Protein AF-0000000070241825 (afdb_homodimer)

InterPro domains:
  IPR019199 Virulence-associated protein D / CRISPR associated protein Cas2 [PF09827] (3-75)
  IPR021127 CRISPR-associated endonuclease Cas2 [MF_01471] (3-92)
  IPR021127 CRISPR-associated endonuclease Cas2 [PTHR34405] (2-88)
  IPR021127 CRISPR-associated endonuclease Cas2 [TIGR01573] (3-87)
  IPR021127 CRISPR-associated endonuclease Cas2 [cd09725] (7-84)

Sequence (184 aa):
MTMRLAVAYDVSDDTNRRHVYRTLQRYGAWRQYSVFELEISKTDRVELEAELESHIDPSAGDRIRIYRLCSACQDATTDIGNDPPDGQSNVIMTMRLAVAYDVSDDTNRRHVYRTLQRYGAWRQYSVFELEISKTDRVELEAELESHIDPSAGDRIRIYRLCSACQDATTDIGNDPPDGQSNVI

Foldseek 3Di:
DKWKKKKAKDADDPQLLVQLVVLLVVAFDDDDDRITMGIGDPVVVVVSVVSNVVSGDVVVVIDMDMDTADPVRVVVDDDDPPPPPPPPPDDD/DKWKKKKAKDADDPQLLVQLVVLLVVFFDDDDVRITMGIGDPVVVVVSVVSNVVSGDVVVVIDMDMDTADPVRVVVDDDDPPPDPPPPVDDD

Organism: Natronomonas pharaonis (strain ATCC 35678 / DSM 2160 / CIP 103997 / JCM 8858 / NBRC 14720 / NCIMB 2260 / Gabara) (NCBI:txid348780)

Solvent-accessible surface area (backbone atoms only — not comparable to full-atom values): 10068 Å² total; per-residue (Å²): 121,71,44,38,34,42,37,38,48,34,53,84,53,65,69,36,36,49,49,42,49,54,56,49,54,75,52,33,45,84,74,47,81,54,28,34,40,34,65,39,37,68,71,54,46,57,53,49,51,54,53,48,57,72,39,52,48,41,91,78,64,17,37,34,40,37,35,39,38,49,72,70,24,54,71,56,43,42,71,43,49,63,70,69,74,71,73,65,82,58,89,122,124,70,42,38,34,42,38,39,48,34,54,85,52,65,71,35,38,50,51,42,50,56,57,50,55,75,52,33,45,82,73,46,81,54,28,34,41,32,66,40,38,68,72,54,45,57,52,48,52,55,52,48,55,73,41,54,48,41,91,79,64,17,37,34,40,36,36,40,38,48,71,70,24,55,71,56,42,43,70,42,50,63,71,67,73,72,74,67,82,56,88,120

Radius of gyration: 17.41 Å; Cα contacts (8 Å, |Δi|>4): 304; chains: 2; bounding box: 36×51×58 Å

Nearest PDB structures (foldseek):
  1zpw-assembly1_X  TM=9.373E-01  e=2.144E-05  Thermus thermophilus
  4es2-assembly1_A-2  TM=8.052E-01  e=2.544E-06  Halalkalibacterium halodurans C-125
  6k2e-assembly1_B  TM=9.342E-01  e=2.010E-05  Pyrococcus horikoshii OT3
  6zi1-assembly1_AAA  TM=6.299E-01  e=3.379E-02  Haemophilus influenzae 86-028NP
  4rwx-assembly1_A  TM=5.483E-01  e=5.665E-02  Listeria monocytogenes EGD-e

Secondary structure (DSSP, 8-state):
-EEEEEEEEE--SHHHHHHHHHHHHTTEEEEET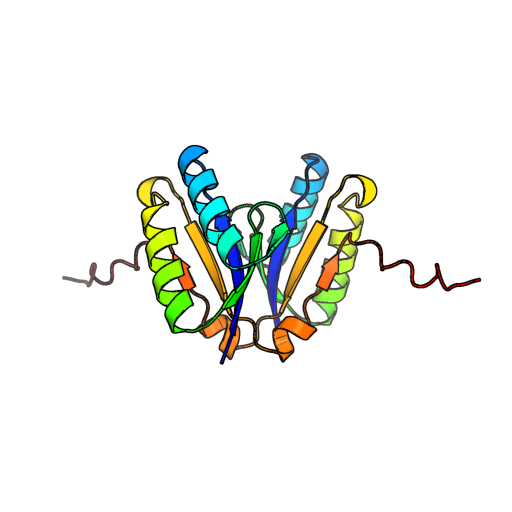TEEEEEEEHHHHHHHHHHHHHH--GGGT-EEEEEEE-HHHHHT-EEESS----TT----/--EEEEEEEE--SHHHHHHHHHHHHTTEEEEETTEEEEEE-HHHHHHHHHHHHHH--GGGT-EEEEEEE-HHHHHT-EEESS----TT----

Structure (mmCIF, N/CA/C/O backbone):
data_AF-0000000070241825-model_v1
#
loop_
_entity.id
_entity.type
_entity.pdbx_description
1 polymer 'CRISPR-associated endoribonuclease Cas2'
#
loop_
_atom_site.group_PDB
_atom_site.id
_atom_site.type_symbol
_atom_site.label_atom_id
_atom_site.label_alt_id
_atom_site.labe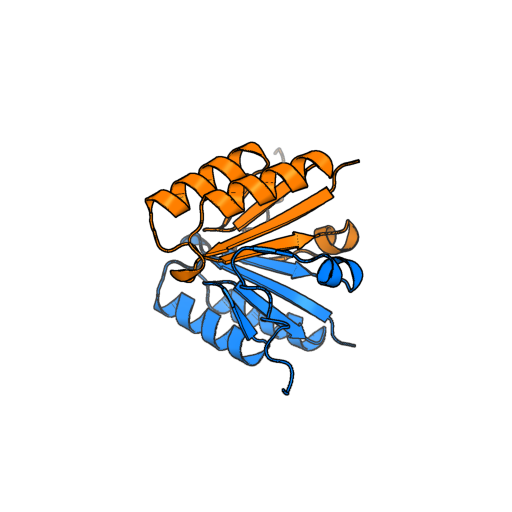l_comp_id
_atom_site.label_asym_id
_atom_site.label_entity_id
_atom_site.label_seq_id
_atom_site.pdbx_PDB_ins_code
_atom_site.Cartn_x
_atom_site.Cartn_y
_atom_site.Cartn_z
_atom_site.occupancy
_atom_site.B_iso_or_equiv
_atom_site.auth_seq_id
_atom_site.auth_comp_id
_atom_site.auth_asym_id
_atom_site.auth_atom_id
_atom_site.pdbx_PDB_model_num
ATOM 1 N N . MET A 1 1 ? -17.984 -10.734 -10.875 1 78.56 1 MET A N 1
ATOM 2 C CA . MET A 1 1 ? -17.906 -9.516 -10.07 1 78.56 1 MET A CA 1
ATOM 3 C C . MET A 1 1 ? -16.484 -9.242 -9.617 1 78.56 1 MET A C 1
ATOM 5 O O . MET A 1 1 ? -15.828 -10.117 -9.039 1 78.56 1 MET A O 1
ATOM 9 N N . THR A 1 2 ? -15.797 -8.219 -10.031 1 91.69 2 THR A N 1
ATOM 10 C CA . THR A 1 2 ? -14.375 -8 -9.781 1 91.69 2 THR A CA 1
ATOM 11 C C . THR A 1 2 ? -14.18 -7.129 -8.539 1 91.69 2 THR A C 1
ATOM 13 O O . THR A 1 2 ? -15.125 -6.508 -8.055 1 91.69 2 THR A O 1
ATOM 16 N N . MET A 1 3 ? -13.148 -7.352 -7.883 1 94.88 3 MET A N 1
ATOM 17 C CA . MET A 1 3 ? -12.758 -6.523 -6.746 1 94.88 3 MET A CA 1
ATOM 18 C C . MET A 1 3 ? -11.453 -5.789 -7.035 1 94.88 3 MET A C 1
ATOM 20 O O . MET A 1 3 ? -10.68 -6.195 -7.906 1 94.88 3 MET A O 1
ATOM 24 N N . ARG A 1 4 ? -11.336 -4.703 -6.305 1 95.94 4 ARG A N 1
ATOM 25 C CA . ARG A 1 4 ? -10.109 -3.924 -6.426 1 95.94 4 ARG A CA 1
ATOM 26 C C . ARG A 1 4 ? -9.188 -4.168 -5.234 1 95.94 4 ARG A C 1
ATOM 28 O O . ARG A 1 4 ? -9.641 -4.184 -4.09 1 95.94 4 ARG A O 1
ATOM 35 N N . LEU A 1 5 ? -7.875 -4.352 -5.578 1 97.56 5 LEU A N 1
ATOM 36 C CA . LEU A 1 5 ? -6.867 -4.598 -4.551 1 97.56 5 LEU A CA 1
ATOM 37 C C . LEU A 1 5 ? -5.672 -3.668 -4.727 1 97.56 5 LEU A C 1
ATOM 39 O O . LEU A 1 5 ? -5.312 -3.32 -5.855 1 97.56 5 LEU A O 1
ATOM 43 N N . ALA A 1 6 ? -5.137 -3.207 -3.676 1 97.25 6 ALA A N 1
ATOM 44 C CA . ALA A 1 6 ? -3.77 -2.691 -3.643 1 97.25 6 ALA A CA 1
ATOM 45 C C . ALA A 1 6 ? -2.82 -3.697 -2.996 1 97.25 6 ALA A C 1
ATOM 47 O O . ALA A 1 6 ? -3.039 -4.125 -1.86 1 97.25 6 ALA A O 1
ATOM 48 N N . VAL A 1 7 ? -1.795 -4.113 -3.697 1 97.31 7 VAL A N 1
ATOM 49 C CA . VAL A 1 7 ? -0.86 -5.121 -3.213 1 97.31 7 VAL A CA 1
ATOM 50 C C . VAL A 1 7 ? 0.511 -4.488 -2.982 1 97.31 7 VAL A C 1
ATOM 52 O O . VAL A 1 7 ? 1.128 -3.973 -3.916 1 97.31 7 VAL A O 1
ATOM 55 N N . ALA A 1 8 ? 0.916 -4.453 -1.765 1 96.5 8 ALA A N 1
ATOM 56 C CA . ALA A 1 8 ? 2.258 -4.016 -1.393 1 96.5 8 ALA A CA 1
ATOM 57 C C . ALA A 1 8 ? 3.145 -5.207 -1.036 1 96.5 8 ALA A C 1
ATOM 59 O O . ALA A 1 8 ? 2.697 -6.145 -0.374 1 96.5 8 ALA A O 1
ATOM 60 N N . TYR A 1 9 ? 4.414 -5.191 -1.471 1 96.12 9 TYR A N 1
ATOM 61 C CA . TYR A 1 9 ? 5.281 -6.324 -1.164 1 96.12 9 TYR A CA 1
ATOM 62 C C . TYR A 1 9 ? 6.668 -5.848 -0.736 1 96.12 9 TYR A C 1
ATOM 64 O O . TYR A 1 9 ? 7.156 -4.824 -1.219 1 96.12 9 TYR A O 1
ATOM 72 N N . ASP A 1 10 ? 7.203 -6.551 0.174 1 93.81 10 ASP A N 1
ATOM 73 C CA . ASP A 1 10 ? 8.562 -6.387 0.684 1 93.81 10 ASP A CA 1
ATOM 74 C C . ASP A 1 10 ? 9.352 -7.688 0.563 1 93.81 10 ASP A C 1
ATOM 76 O O . ASP A 1 10 ? 9.219 -8.586 1.397 1 93.81 10 ASP A O 1
ATOM 80 N N . VAL A 1 11 ? 10.07 -7.73 -0.496 1 95.19 11 VAL A N 1
ATOM 81 C CA . VAL A 1 11 ? 10.812 -8.938 -0.835 1 95.19 11 VAL A CA 1
ATOM 82 C C . VAL A 1 11 ? 12.281 -8.586 -1.079 1 95.19 11 VAL A C 1
ATOM 84 O O . VAL A 1 11 ? 12.594 -7.801 -1.978 1 95.19 11 VAL A O 1
ATOM 87 N N . SER A 1 12 ? 13.203 -9.164 -0.345 1 91.69 12 SER A N 1
ATOM 88 C CA . SER A 1 12 ? 14.609 -8.758 -0.363 1 91.69 12 SER A CA 1
ATOM 89 C C . SER A 1 12 ? 15.359 -9.422 -1.51 1 91.69 12 SER A C 1
ATOM 91 O O . SER A 1 12 ? 16.188 -8.789 -2.168 1 91.69 12 SER A O 1
ATOM 93 N N . ASP A 1 13 ? 15.039 -10.75 -1.69 1 95.88 13 ASP A N 1
ATOM 94 C CA . ASP A 1 13 ? 15.75 -11.5 -2.725 1 95.88 13 ASP A CA 1
ATOM 95 C C . ASP A 1 13 ? 15.32 -11.055 -4.117 1 95.88 13 ASP A C 1
ATOM 97 O O . ASP A 1 13 ? 14.125 -11.07 -4.438 1 95.88 13 ASP A O 1
ATOM 101 N N . ASP A 1 14 ? 16.25 -10.75 -4.992 1 95.75 14 ASP A N 1
ATOM 102 C CA . ASP A 1 14 ? 15.969 -10.195 -6.312 1 95.75 14 ASP A CA 1
ATOM 103 C C . ASP A 1 14 ? 15.164 -11.18 -7.164 1 95.75 14 ASP A C 1
ATOM 105 O O . ASP A 1 14 ? 14.227 -10.781 -7.863 1 95.75 14 ASP A O 1
ATOM 109 N N . THR A 1 15 ? 15.578 -12.406 -7.121 1 97.31 15 THR A N 1
ATOM 110 C CA . THR A 1 15 ? 14.883 -13.414 -7.91 1 97.31 15 THR A CA 1
ATOM 111 C C . THR A 1 15 ? 13.422 -13.531 -7.484 1 97.31 15 THR A C 1
ATOM 113 O O . THR A 1 15 ? 12.523 -13.508 -8.32 1 97.31 15 THR A O 1
ATOM 116 N N . ASN A 1 16 ? 13.234 -13.617 -6.148 1 97.12 16 ASN A N 1
ATOM 117 C CA . ASN A 1 16 ? 11.875 -13.688 -5.613 1 97.12 16 ASN A CA 1
ATOM 118 C C . ASN A 1 16 ? 11.07 -12.438 -5.957 1 97.12 16 ASN A C 1
ATOM 120 O O . ASN A 1 16 ? 9.914 -12.531 -6.355 1 97.12 16 ASN A O 1
ATOM 124 N N . ARG A 1 17 ? 11.703 -11.344 -5.801 1 96.38 17 ARG A N 1
ATOM 125 C CA . ARG A 1 17 ? 11.039 -10.078 -6.09 1 96.38 17 ARG A CA 1
ATOM 126 C C . ARG A 1 17 ? 10.602 -10.016 -7.547 1 96.38 17 ARG A C 1
ATOM 128 O O . ARG A 1 17 ? 9.5 -9.539 -7.848 1 96.38 17 ARG A O 1
ATOM 135 N N . ARG A 1 18 ? 11.422 -10.508 -8.453 1 96.56 18 ARG A N 1
ATOM 136 C CA . ARG A 1 18 ? 11.094 -10.531 -9.867 1 96.56 18 ARG A CA 1
ATOM 137 C C . ARG A 1 18 ? 9.891 -11.43 -10.141 1 96.56 18 ARG A C 1
ATOM 139 O O . ARG A 1 18 ? 9.016 -11.094 -10.938 1 96.56 18 ARG A O 1
ATOM 146 N N . HIS A 1 19 ? 9.867 -12.523 -9.484 1 97.62 19 HIS A N 1
ATOM 147 C CA . HIS A 1 19 ? 8.742 -13.438 -9.648 1 97.62 19 HIS A CA 1
ATOM 148 C C . HIS A 1 19 ? 7.441 -12.812 -9.164 1 97.62 19 HIS A C 1
ATOM 150 O O . HIS A 1 19 ? 6.402 -12.93 -9.82 1 97.62 19 HIS A O 1
ATOM 156 N N . VAL A 1 20 ? 7.52 -12.148 -8.039 1 97.31 20 VAL A N 1
ATOM 157 C CA . VAL A 1 20 ? 6.352 -11.453 -7.508 1 97.31 20 VAL A CA 1
ATOM 158 C C . VAL A 1 20 ? 5.891 -10.391 -8.492 1 97.31 20 VAL A C 1
ATOM 160 O O . VAL A 1 20 ? 4.707 -10.32 -8.836 1 97.31 20 VAL A O 1
ATOM 163 N N . TYR A 1 21 ? 6.793 -9.625 -9.023 1 96.56 21 TYR A N 1
ATOM 164 C CA . TYR A 1 21 ? 6.504 -8.562 -9.984 1 96.56 21 TYR A CA 1
ATOM 165 C C . TYR A 1 21 ? 5.816 -9.125 -11.227 1 96.56 21 TYR A C 1
ATOM 167 O O . TYR A 1 21 ? 4.77 -8.625 -11.641 1 96.56 21 TYR A O 1
ATOM 175 N N . ARG A 1 22 ? 6.352 -10.164 -11.711 1 96.75 22 ARG A N 1
ATOM 176 C CA . ARG A 1 22 ? 5.809 -10.758 -12.922 1 96.75 22 ARG A CA 1
ATOM 177 C C . ARG A 1 22 ? 4.406 -11.305 -12.688 1 96.75 22 ARG A C 1
ATOM 179 O O . ARG A 1 22 ? 3.533 -11.188 -13.547 1 96.75 22 ARG A O 1
ATOM 186 N N . THR A 1 23 ? 4.273 -11.883 -11.617 1 97.31 23 THR A N 1
ATOM 187 C CA . THR A 1 23 ? 2.963 -12.414 -11.273 1 97.31 23 THR A CA 1
ATOM 188 C C . THR A 1 23 ? 1.926 -11.297 -11.195 1 97.31 23 THR A C 1
ATOM 190 O O . THR A 1 23 ? 0.845 -11.406 -11.773 1 97.31 23 THR A O 1
ATOM 193 N N . LEU A 1 24 ? 2.252 -10.227 -10.477 1 97.06 24 LEU A N 1
ATOM 194 C CA . LEU A 1 24 ? 1.317 -9.125 -10.289 1 97.06 24 LEU A CA 1
ATOM 195 C C . LEU A 1 24 ? 1.043 -8.414 -11.609 1 97.06 24 LEU A C 1
ATOM 197 O O . LEU A 1 24 ? -0.076 -7.957 -11.852 1 97.06 24 LEU A O 1
ATOM 201 N N . GLN A 1 25 ? 1.998 -8.414 -12.453 1 94.69 25 GLN A N 1
ATOM 202 C CA . GLN A 1 25 ? 1.875 -7.75 -13.75 1 94.69 25 GLN A CA 1
ATOM 203 C C . GLN A 1 25 ? 0.792 -8.406 -14.602 1 94.69 25 GLN A C 1
ATOM 205 O O . GLN A 1 25 ? 0.188 -7.758 -15.453 1 94.69 25 GLN A O 1
ATOM 210 N N . ARG A 1 26 ? 0.515 -9.578 -14.352 1 94.81 26 ARG A N 1
ATOM 211 C CA . ARG A 1 26 ? -0.493 -10.305 -15.109 1 94.81 26 ARG A CA 1
ATOM 212 C C . ARG A 1 26 ? -1.9 -9.891 -14.695 1 94.81 26 ARG A C 1
ATOM 214 O O . ARG A 1 26 ? -2.871 -10.172 -15.406 1 94.81 26 ARG A O 1
ATOM 221 N N . TYR A 1 27 ? -2.016 -9.242 -13.547 1 92.81 27 TYR A N 1
ATOM 222 C CA . TYR A 1 27 ? -3.35 -8.992 -13.016 1 92.81 27 TYR A CA 1
ATOM 223 C C . TYR A 1 27 ? -3.637 -7.496 -12.93 1 92.81 27 TYR A C 1
ATOM 225 O O . TYR A 1 27 ? -4.789 -7.09 -12.773 1 92.81 27 TYR A O 1
ATOM 233 N N . GLY A 1 28 ? -2.643 -6.684 -12.969 1 91.38 28 GLY A N 1
ATOM 234 C CA . GLY A 1 28 ? -2.91 -5.273 -12.758 1 91.38 28 GLY A CA 1
ATOM 235 C C . GLY A 1 28 ? -1.74 -4.379 -13.125 1 91.38 28 GLY A C 1
ATOM 236 O O . GLY A 1 28 ? -0.818 -4.812 -13.82 1 91.38 28 GLY A O 1
ATOM 237 N N . ALA A 1 29 ? -1.812 -3.207 -12.781 1 88.19 29 ALA A N 1
ATOM 238 C CA . ALA A 1 29 ? -0.851 -2.176 -13.164 1 88.19 29 ALA A CA 1
ATOM 239 C C . ALA A 1 29 ? 0.09 -1.844 -12.008 1 88.19 29 ALA A C 1
ATOM 241 O O . ALA A 1 29 ? -0.329 -1.803 -10.852 1 88.19 29 ALA A O 1
ATOM 242 N N . TRP A 1 30 ? 1.315 -1.556 -12.445 1 84.31 30 TRP A N 1
ATOM 243 C CA . TRP A 1 30 ? 2.334 -1.055 -11.531 1 84.31 30 TRP A CA 1
ATOM 244 C C . TRP A 1 30 ? 2.082 0.408 -11.18 1 84.31 30 TRP A C 1
ATOM 246 O O . TRP A 1 30 ? 1.849 1.233 -12.062 1 84.31 30 TRP A O 1
ATOM 256 N N . ARG A 1 31 ? 2.004 0.679 -9.891 1 83.94 31 ARG A N 1
ATOM 257 C CA . ARG A 1 31 ? 1.684 2.035 -9.461 1 83.94 31 ARG A CA 1
ATOM 258 C C . ARG A 1 31 ? 2.912 2.734 -8.883 1 83.94 31 ARG A C 1
ATOM 260 O O . ARG A 1 31 ? 3.182 3.893 -9.211 1 83.94 31 ARG A O 1
ATOM 267 N N . GLN A 1 32 ? 3.586 2.059 -7.973 1 88.06 32 GLN A N 1
ATOM 268 C CA . GLN A 1 32 ? 4.793 2.551 -7.32 1 88.06 32 GLN A CA 1
ATOM 269 C C . GLN A 1 32 ? 5.766 1.411 -7.023 1 88.06 32 GLN A C 1
ATOM 271 O O . GLN A 1 32 ? 5.406 0.237 -7.145 1 88.06 32 GLN A O 1
ATOM 276 N N . TYR A 1 33 ? 6.906 1.805 -6.711 1 86.94 33 TYR A N 1
ATOM 277 C CA . TYR A 1 33 ? 7.855 0.748 -6.375 1 86.94 33 TYR A CA 1
ATOM 278 C C . TYR A 1 33 ? 7.27 -0.202 -5.336 1 86.94 33 TYR A C 1
ATOM 280 O O . TYR A 1 33 ? 6.891 0.222 -4.242 1 86.94 33 TYR A O 1
ATOM 288 N N . SER A 1 34 ? 7.004 -1.462 -5.707 1 89.69 34 SER A N 1
ATOM 289 C CA . SER A 1 34 ? 6.57 -2.594 -4.895 1 89.69 34 SER A CA 1
ATOM 290 C C . SER A 1 34 ? 5.086 -2.494 -4.555 1 89.69 34 SER A C 1
ATOM 292 O O . SER A 1 34 ? 4.641 -3.018 -3.533 1 89.69 34 SER A O 1
ATOM 294 N N . VAL A 1 35 ? 4.375 -1.677 -5.285 1 94.88 35 VAL A N 1
ATOM 295 C CA . VAL A 1 35 ? 2.932 -1.619 -5.098 1 94.88 35 VAL A CA 1
ATOM 296 C C . VAL A 1 35 ? 2.229 -1.801 -6.441 1 94.88 35 VAL A C 1
ATOM 298 O O . VAL A 1 35 ? 2.59 -1.158 -7.43 1 94.88 35 VAL A O 1
ATOM 301 N N . PHE A 1 36 ? 1.224 -2.652 -6.461 1 96.5 36 PHE A N 1
ATOM 302 C CA . PHE A 1 36 ? 0.367 -2.863 -7.621 1 96.5 36 PHE A CA 1
ATOM 303 C C . PHE A 1 36 ? -1.096 -2.621 -7.266 1 96.5 36 PHE A C 1
ATOM 305 O O . PHE A 1 36 ? -1.504 -2.828 -6.121 1 96.5 36 PHE A O 1
ATOM 312 N N . GLU A 1 37 ? -1.839 -2.182 -8.188 1 96.19 37 GLU A N 1
ATOM 313 C CA . GLU A 1 37 ? -3.295 -2.156 -8.094 1 96.19 37 GLU A CA 1
ATOM 314 C C . GLU A 1 37 ? -3.934 -3.084 -9.117 1 96.19 37 GLU A C 1
ATOM 316 O O . GLU A 1 37 ? -3.557 -3.072 -10.297 1 96.19 37 GLU A O 1
ATOM 321 N N . LEU A 1 38 ? -4.926 -3.834 -8.602 1 96.19 38 LEU A N 1
ATOM 322 C CA . LEU A 1 38 ? -5.527 -4.879 -9.422 1 96.19 38 LEU A CA 1
ATOM 323 C C . LEU A 1 38 ? -7.047 -4.766 -9.422 1 96.19 38 LEU A C 1
ATOM 325 O O . LEU A 1 38 ? -7.637 -4.266 -8.461 1 96.19 38 LEU A O 1
ATOM 329 N N . GLU A 1 39 ? -7.578 -5.168 -10.508 1 94.88 39 GLU A N 1
ATOM 330 C CA . GLU A 1 39 ? -8.984 -5.543 -10.617 1 94.88 39 GLU A CA 1
ATOM 331 C C . GLU A 1 39 ? -9.141 -7.027 -10.93 1 94.88 39 GLU A C 1
ATOM 333 O O . GLU A 1 39 ? -8.758 -7.484 -12.008 1 94.88 39 GLU A O 1
ATOM 338 N N . ILE A 1 40 ? -9.734 -7.75 -9.977 1 96.06 40 ILE A N 1
ATOM 339 C CA . ILE A 1 40 ? -9.594 -9.203 -10.062 1 96.06 40 ILE A CA 1
ATOM 340 C C . ILE A 1 40 ? -10.867 -9.875 -9.547 1 96.06 40 ILE A C 1
ATOM 342 O O . ILE A 1 40 ? -11.57 -9.32 -8.695 1 96.06 40 ILE A O 1
ATOM 346 N N . SER A 1 41 ? -11.141 -11.086 -10.039 1 96.06 41 SER A N 1
ATOM 347 C CA . SER A 1 41 ? -12.25 -11.898 -9.531 1 96.06 41 SER A CA 1
ATOM 348 C C . SER A 1 41 ? -11.859 -12.625 -8.25 1 96.06 41 SER A C 1
ATOM 350 O O . SER A 1 41 ? -10.672 -12.75 -7.934 1 96.06 41 SER A O 1
ATOM 352 N N . LYS A 1 42 ? -12.828 -13.102 -7.578 1 94 42 LYS A N 1
ATOM 353 C CA . LYS A 1 42 ? -12.57 -13.867 -6.363 1 94 42 LYS A CA 1
ATOM 354 C C . LYS A 1 42 ? -11.742 -15.117 -6.664 1 94 42 LYS A C 1
ATOM 356 O O . LYS A 1 42 ? -10.828 -15.453 -5.918 1 94 42 LYS A O 1
ATOM 361 N N . THR A 1 43 ? -12.133 -15.812 -7.727 1 94.94 43 THR A N 1
ATOM 362 C CA . THR A 1 43 ? -11.43 -17.031 -8.109 1 94.94 43 THR A CA 1
ATOM 363 C C . THR A 1 43 ? -9.969 -16.734 -8.453 1 94.94 43 THR A C 1
ATOM 365 O O . THR A 1 43 ? -9.062 -17.422 -7.992 1 94.94 43 THR A O 1
ATOM 368 N N . ASP A 1 44 ? -9.75 -15.68 -9.172 1 95.88 44 ASP A N 1
ATOM 369 C CA . ASP A 1 44 ? -8.398 -15.289 -9.57 1 95.88 44 ASP A CA 1
ATOM 370 C C . ASP A 1 44 ? -7.586 -14.828 -8.367 1 95.88 44 ASP A C 1
ATOM 372 O O . ASP A 1 44 ? -6.371 -15.031 -8.32 1 95.88 44 ASP A O 1
ATOM 376 N N . ARG A 1 45 ? -8.203 -14.227 -7.441 1 96.38 45 ARG A N 1
ATOM 377 C CA . ARG A 1 45 ? -7.512 -13.766 -6.238 1 96.38 45 ARG A CA 1
ATOM 378 C C . ARG A 1 45 ? -6.887 -14.93 -5.484 1 96.38 45 ARG A C 1
ATOM 380 O O . ARG A 1 45 ? -5.75 -14.836 -5.016 1 96.38 45 ARG A O 1
ATOM 387 N N . VAL A 1 46 ? -7.668 -16.031 -5.324 1 95.5 46 VAL A N 1
ATOM 388 C CA . VAL A 1 46 ? -7.172 -17.203 -4.621 1 95.5 46 VAL A CA 1
ATOM 389 C C . VAL A 1 46 ? -5.922 -17.734 -5.316 1 95.5 46 VAL A C 1
ATOM 391 O O . VAL A 1 46 ? -4.922 -18.047 -4.66 1 95.5 46 VAL A O 1
ATOM 394 N N . GLU A 1 47 ? -6.027 -17.797 -6.629 1 96.44 47 GLU A N 1
ATOM 395 C CA . GLU A 1 47 ? -4.891 -18.266 -7.414 1 96.44 47 GLU A CA 1
ATOM 396 C C . GLU A 1 47 ? -3.695 -17.328 -7.277 1 96.44 47 GLU A C 1
ATOM 398 O O . GLU A 1 47 ? -2.559 -17.781 -7.121 1 96.44 47 GLU A O 1
ATOM 403 N N . LEU A 1 48 ? -3.945 -16.062 -7.359 1 97.19 48 LEU A N 1
ATOM 404 C CA . LEU A 1 48 ? -2.902 -15.047 -7.219 1 97.19 48 LEU A CA 1
ATOM 405 C C . LEU A 1 48 ? -2.191 -15.18 -5.875 1 97.19 48 LEU A C 1
ATOM 407 O O . LEU A 1 48 ? -0.96 -15.195 -5.82 1 97.19 48 LEU A O 1
ATOM 411 N N . GLU A 1 49 ? -2.967 -15.305 -4.824 1 96.75 49 GLU A N 1
ATOM 412 C CA . GLU A 1 49 ? -2.393 -15.398 -3.482 1 96.75 49 GLU A CA 1
ATOM 413 C C . GLU A 1 49 ? -1.512 -16.641 -3.348 1 96.75 49 GLU A C 1
ATOM 415 O O . GLU A 1 49 ? -0.433 -16.578 -2.754 1 96.75 49 GLU A O 1
ATOM 420 N N . ALA A 1 50 ? -1.998 -17.734 -3.895 1 96.62 50 ALA A N 1
ATOM 421 C CA . ALA A 1 50 ? -1.222 -18.969 -3.844 1 96.62 50 ALA A CA 1
ATOM 422 C C . ALA A 1 50 ? 0.102 -18.812 -4.586 1 96.62 50 ALA A C 1
ATOM 424 O O . ALA A 1 50 ? 1.147 -19.266 -4.102 1 96.62 50 ALA A O 1
ATOM 425 N N . GLU A 1 51 ? -0.014 -18.219 -5.711 1 97.25 51 GLU A N 1
ATOM 426 C CA . GLU A 1 51 ? 1.192 -18 -6.508 1 97.25 51 GLU A CA 1
ATOM 427 C C . GLU A 1 51 ? 2.174 -17.078 -5.793 1 97.25 51 GLU A C 1
ATOM 429 O O . GLU A 1 51 ? 3.369 -17.375 -5.723 1 97.25 51 GLU A O 1
ATOM 434 N N . LEU A 1 52 ? 1.703 -15.953 -5.273 1 97.5 52 LEU A N 1
ATOM 435 C CA . LEU A 1 52 ? 2.557 -15.008 -4.559 1 97.5 52 LEU A CA 1
ATOM 436 C C . LEU A 1 52 ? 3.238 -15.688 -3.373 1 97.5 52 LEU A C 1
ATOM 438 O O . LEU A 1 52 ? 4.43 -15.477 -3.133 1 97.5 52 LEU A O 1
ATOM 442 N N . GLU A 1 53 ? 2.477 -16.516 -2.678 1 96.31 53 GLU A N 1
ATOM 443 C CA . GLU A 1 53 ? 3.008 -17.203 -1.514 1 96.31 53 GLU A CA 1
ATOM 444 C C . GLU A 1 53 ? 4.156 -18.141 -1.903 1 96.31 53 GLU A C 1
ATOM 446 O O . GLU A 1 53 ? 5.125 -18.281 -1.153 1 96.31 53 GLU A O 1
ATOM 451 N N . SER A 1 54 ? 4.051 -18.688 -3.043 1 97.06 54 SER A N 1
ATOM 452 C CA . SER A 1 54 ? 5.066 -19.641 -3.492 1 97.06 54 SER A CA 1
ATOM 453 C C . SER A 1 54 ? 6.352 -18.922 -3.891 1 97.06 54 SER A C 1
ATOM 455 O O . SER A 1 54 ? 7.398 -19.562 -4.047 1 97.06 54 SER A O 1
ATOM 457 N N . HIS A 1 55 ? 6.297 -17.578 -4.031 1 97.5 55 HIS A N 1
ATOM 458 C CA . HIS A 1 55 ? 7.445 -16.844 -4.555 1 97.5 55 HIS A CA 1
ATOM 459 C C . HIS A 1 55 ? 8.211 -16.141 -3.432 1 97.5 55 HIS A C 1
ATOM 461 O O . HIS A 1 55 ? 9.258 -15.547 -3.67 1 97.5 55 HIS A O 1
ATOM 467 N N . ILE A 1 56 ? 7.699 -16.219 -2.219 1 96.62 56 ILE A N 1
ATOM 468 C CA . ILE A 1 56 ? 8.352 -15.453 -1.164 1 96.62 56 ILE A CA 1
ATOM 469 C C . ILE A 1 56 ? 8.906 -16.406 -0.102 1 96.62 56 ILE A C 1
ATOM 471 O O . ILE A 1 56 ? 8.5 -17.562 -0.031 1 96.62 56 ILE A O 1
ATOM 475 N N . ASP A 1 57 ? 9.867 -15.945 0.669 1 95.56 57 ASP A N 1
ATOM 476 C CA . ASP A 1 57 ? 10.453 -16.656 1.806 1 95.56 57 ASP A CA 1
ATOM 477 C C . ASP A 1 57 ? 10.172 -15.914 3.113 1 95.56 57 ASP A C 1
ATOM 479 O O . ASP A 1 57 ? 10.93 -15.031 3.512 1 95.56 57 ASP A O 1
ATOM 483 N N . PRO A 1 58 ? 9.141 -16.375 3.805 1 93.25 58 PRO A N 1
ATOM 484 C CA . PRO A 1 58 ? 8.781 -15.68 5.047 1 93.25 58 PRO A CA 1
ATOM 485 C C . PRO A 1 58 ? 9.914 -15.703 6.078 1 93.25 58 PRO A C 1
ATOM 487 O O . PRO A 1 58 ? 10.0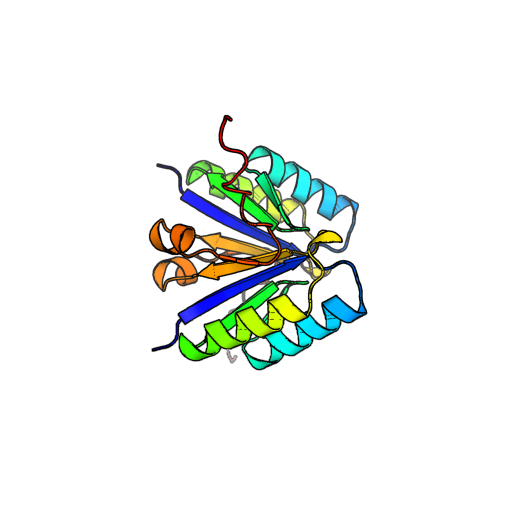39 -14.773 6.883 1 93.25 58 PRO A O 1
ATOM 490 N N . SER A 1 59 ? 10.633 -16.719 6.059 1 93.81 59 SER A N 1
ATOM 491 C CA . SER A 1 59 ? 11.734 -16.828 7.012 1 93.81 59 SER A CA 1
ATOM 492 C C . SER A 1 59 ? 12.797 -15.773 6.762 1 93.81 59 SER A C 1
ATOM 494 O O . SER A 1 59 ? 13.555 -15.414 7.668 1 93.81 59 SER A O 1
ATOM 496 N N . ALA A 1 60 ? 12.867 -15.227 5.555 1 93.69 60 ALA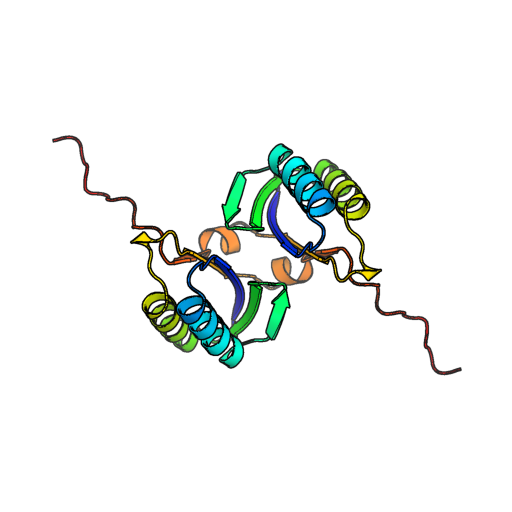 A N 1
ATOM 497 C CA . ALA A 1 60 ? 13.805 -14.172 5.199 1 93.69 60 ALA A CA 1
ATOM 498 C C . ALA A 1 60 ? 13.195 -12.789 5.43 1 93.69 60 ALA A C 1
ATOM 500 O O . ALA A 1 60 ? 13.812 -11.766 5.133 1 93.69 60 ALA A O 1
ATOM 501 N N . GLY A 1 61 ? 11.945 -12.773 5.938 1 91.25 61 GLY A N 1
ATOM 502 C CA . GLY A 1 61 ? 11.297 -11.508 6.227 1 91.25 61 GLY A CA 1
ATOM 503 C C . GLY A 1 61 ? 10.414 -11.016 5.09 1 91.25 61 GLY A C 1
ATOM 504 O O . GLY A 1 61 ? 9.883 -9.906 5.145 1 91.25 61 GLY A O 1
ATOM 505 N N . ASP A 1 62 ? 10.266 -11.828 4.02 1 94.69 62 ASP A N 1
ATOM 506 C CA . ASP A 1 62 ? 9.406 -11.445 2.9 1 94.69 62 ASP A CA 1
ATOM 507 C C . ASP A 1 62 ? 7.945 -11.344 3.338 1 94.69 62 ASP A C 1
ATOM 509 O O . ASP A 1 62 ? 7.441 -12.219 4.047 1 94.69 62 ASP A O 1
ATOM 513 N N . ARG A 1 63 ? 7.336 -10.289 2.922 1 94.56 63 ARG A N 1
ATOM 514 C CA . ARG A 1 63 ? 5.926 -10.094 3.244 1 94.56 63 ARG A CA 1
ATOM 515 C C . ARG A 1 63 ? 5.18 -9.461 2.076 1 94.56 63 ARG A C 1
ATOM 517 O O . ARG A 1 63 ? 5.758 -8.688 1.308 1 94.56 63 ARG A O 1
ATOM 524 N N . ILE A 1 64 ? 3.941 -9.844 1.97 1 96.56 64 ILE A N 1
ATOM 525 C CA . ILE A 1 64 ? 3.025 -9.234 1.011 1 96.56 64 ILE A CA 1
ATOM 526 C C . ILE A 1 64 ? 1.728 -8.844 1.712 1 96.56 64 ILE A C 1
ATOM 528 O O . ILE A 1 64 ? 1.128 -9.656 2.42 1 96.56 64 ILE A O 1
ATOM 532 N N . ARG A 1 65 ? 1.378 -7.621 1.547 1 96.06 65 ARG A N 1
ATOM 533 C CA . ARG A 1 65 ? 0.138 -7.117 2.127 1 96.06 65 ARG A CA 1
ATOM 534 C C . ARG A 1 65 ? -0.875 -6.773 1.042 1 96.06 65 ARG A C 1
ATOM 536 O O . ARG A 1 65 ? -0.555 -6.055 0.091 1 96.06 65 ARG A O 1
ATOM 543 N N . ILE A 1 66 ? -2.092 -7.277 1.212 1 97.19 66 ILE A N 1
ATOM 544 C CA . ILE A 1 66 ? -3.135 -7.074 0.213 1 97.19 66 ILE A CA 1
ATOM 545 C C . ILE A 1 66 ? -4.301 -6.309 0.835 1 97.19 66 ILE A C 1
ATOM 547 O O . ILE A 1 66 ? -4.973 -6.816 1.737 1 97.19 66 ILE A O 1
ATOM 551 N N . TYR A 1 67 ? -4.535 -5.129 0.317 1 97.19 67 TYR A N 1
ATOM 552 C CA . TYR A 1 67 ? -5.648 -4.305 0.778 1 97.19 67 TYR A CA 1
ATOM 553 C C . TYR A 1 67 ? -6.84 -4.422 -0.161 1 97.19 67 TYR A C 1
ATOM 555 O O . TYR A 1 67 ? -6.711 -4.223 -1.37 1 97.19 67 TYR A O 1
ATOM 563 N N . ARG A 1 68 ? -7.93 -4.75 0.404 1 97.19 68 ARG A N 1
ATOM 564 C CA . ARG A 1 68 ? -9.172 -4.613 -0.353 1 97.19 68 ARG A CA 1
ATOM 565 C C . ARG A 1 68 ? -9.609 -3.156 -0.421 1 97.19 68 ARG A C 1
ATOM 567 O O . ARG A 1 68 ? -9.539 -2.432 0.575 1 97.19 68 ARG A O 1
ATOM 574 N N . LEU A 1 69 ? -10.062 -2.73 -1.567 1 97.25 69 LEU A N 1
ATOM 575 C CA . LEU A 1 69 ? -10.547 -1.366 -1.74 1 97.25 69 LEU A CA 1
ATOM 576 C C . LEU A 1 69 ? -11.977 -1.36 -2.273 1 97.25 69 LEU A C 1
ATOM 578 O O . LEU A 1 69 ? -12.211 -1.663 -3.445 1 97.25 69 LEU A O 1
ATOM 582 N N . CYS A 1 70 ? -12.914 -1.029 -1.406 1 96.44 70 CYS A N 1
ATOM 583 C CA . CYS A 1 70 ? -14.258 -0.807 -1.925 1 96.44 70 CYS A CA 1
ATOM 584 C C . CYS A 1 70 ? -14.32 0.469 -2.756 1 96.44 70 CYS A C 1
ATOM 586 O O . CYS A 1 70 ? -13.344 1.223 -2.816 1 96.44 70 CYS A O 1
ATOM 588 N N . SER A 1 71 ? -15.461 0.641 -3.387 1 95.56 71 SER A N 1
ATOM 589 C CA . SER A 1 71 ? -15.602 1.786 -4.277 1 95.56 71 SER A CA 1
ATOM 590 C C . SER A 1 71 ? -15.344 3.098 -3.541 1 95.56 71 SER A C 1
ATOM 592 O O . SER A 1 71 ? -14.641 3.975 -4.051 1 95.56 71 SER A O 1
ATOM 594 N N . ALA A 1 72 ? -15.859 3.219 -2.393 1 95.69 72 ALA A N 1
ATOM 595 C CA . ALA A 1 72 ? -15.695 4.445 -1.614 1 95.69 72 ALA A CA 1
ATOM 596 C C . ALA A 1 72 ? -14.234 4.66 -1.235 1 95.69 72 ALA A C 1
ATOM 598 O O . ALA A 1 72 ? -13.719 5.781 -1.319 1 95.69 72 ALA A O 1
ATOM 599 N N . CYS A 1 73 ? -13.594 3.635 -0.851 1 96.5 73 CYS A N 1
ATOM 600 C CA . CYS A 1 73 ? -12.195 3.729 -0.442 1 96.5 73 CYS A CA 1
ATOM 601 C C . CYS A 1 73 ? -11.297 4.035 -1.635 1 96.5 73 CYS A C 1
ATOM 603 O O . CYS A 1 73 ? -10.359 4.824 -1.522 1 96.5 73 CYS A O 1
ATOM 605 N N . GLN A 1 74 ? -11.578 3.406 -2.711 1 94.62 74 GLN A N 1
ATOM 606 C CA . GLN A 1 74 ? -10.828 3.697 -3.928 1 94.62 74 GLN A CA 1
ATOM 607 C C . GLN A 1 74 ? -10.969 5.164 -4.324 1 94.62 74 GLN A C 1
ATOM 609 O O . GLN A 1 74 ? -9.984 5.809 -4.699 1 94.62 74 GLN A O 1
ATOM 614 N N . ASP A 1 75 ? -12.195 5.688 -4.23 1 94.5 75 ASP A N 1
ATOM 615 C CA . ASP A 1 75 ? -12.477 7.066 -4.613 1 94.5 75 ASP A CA 1
ATOM 616 C C . ASP A 1 75 ? -11.766 8.055 -3.684 1 94.5 75 ASP A C 1
ATOM 618 O O . ASP A 1 75 ? -11.445 9.172 -4.086 1 94.5 75 ASP A O 1
ATOM 622 N N . ALA A 1 76 ? -11.484 7.598 -2.504 1 94.75 76 ALA A N 1
ATOM 623 C CA . ALA A 1 76 ? -10.891 8.469 -1.492 1 94.75 76 ALA A CA 1
ATOM 624 C C . ALA A 1 76 ? -9.367 8.375 -1.507 1 94.75 76 ALA A C 1
ATOM 626 O O . ALA A 1 76 ? -8.695 8.984 -0.672 1 94.75 76 ALA A O 1
ATOM 627 N N . THR A 1 77 ? -8.836 7.57 -2.408 1 94.44 77 THR A N 1
ATOM 628 C CA . THR A 1 77 ? -7.391 7.453 -2.533 1 94.44 77 THR A CA 1
ATOM 629 C C . THR A 1 77 ? -6.777 8.773 -2.98 1 94.44 77 THR A C 1
ATOM 631 O O . THR A 1 77 ? -7.312 9.453 -3.861 1 94.44 77 THR A O 1
ATOM 634 N N . THR A 1 78 ? -5.648 9.117 -2.359 1 95.12 78 THR A N 1
ATOM 635 C CA . THR A 1 78 ? -4.941 10.352 -2.678 1 95.12 78 THR A CA 1
ATOM 636 C C . THR A 1 78 ? -3.535 10.055 -3.193 1 95.12 78 THR A C 1
ATOM 638 O O . THR A 1 78 ? -2.842 9.188 -2.654 1 95.12 78 THR A O 1
ATOM 641 N N . ASP A 1 79 ? -3.158 10.781 -4.195 1 93.56 79 ASP A N 1
ATOM 642 C CA . ASP A 1 79 ? -1.806 10.703 -4.738 1 93.56 79 ASP A CA 1
ATOM 643 C C . ASP A 1 79 ? -1.043 12 -4.508 1 93.56 79 ASP A C 1
ATOM 645 O O . ASP A 1 79 ? -1.483 13.07 -4.941 1 93.56 79 ASP A O 1
ATOM 649 N N . ILE A 1 80 ? 0.014 11.883 -3.82 1 94.69 80 ILE A N 1
ATOM 650 C CA . ILE A 1 80 ? 0.893 13.023 -3.623 1 94.69 80 ILE A CA 1
ATOM 651 C C . ILE A 1 80 ? 2.094 12.922 -4.559 1 94.69 80 ILE A C 1
ATOM 653 O O . ILE A 1 80 ? 2.746 11.875 -4.629 1 94.69 80 ILE A O 1
ATOM 657 N N . GLY A 1 81 ? 2.488 14.023 -5.242 1 89.75 81 GLY A N 1
ATOM 658 C CA . GLY A 1 81 ? 3.617 14.039 -6.16 1 89.75 81 GLY A CA 1
ATOM 659 C C . GLY A 1 81 ? 3.209 13.875 -7.609 1 89.75 81 GLY A C 1
ATOM 660 O O . GLY A 1 81 ? 4.047 13.977 -8.508 1 89.75 81 GLY A O 1
ATOM 661 N N . ASN A 1 82 ? 1.971 13.328 -7.91 1 74.75 82 ASN A N 1
ATOM 662 C CA . ASN A 1 82 ? 1.539 13.25 -9.305 1 74.75 82 ASN A CA 1
ATOM 663 C C . ASN A 1 82 ? 1.012 14.594 -9.805 1 74.75 82 ASN A C 1
ATOM 665 O O . ASN A 1 82 ? 0.385 15.336 -9.047 1 74.75 82 ASN A O 1
ATOM 669 N N . ASP A 1 83 ? 1.832 15.234 -10.547 1 58.12 83 ASP A N 1
ATOM 670 C CA . ASP A 1 83 ? 1.364 16.469 -11.156 1 58.12 83 ASP A CA 1
ATOM 671 C C . ASP A 1 83 ? -0.088 16.344 -11.609 1 58.12 83 ASP A C 1
ATOM 673 O O . ASP A 1 83 ? -0.481 15.328 -12.172 1 58.12 83 ASP A O 1
ATOM 677 N N . PRO A 1 84 ? -0.994 17.188 -10.961 1 50.91 84 PRO A N 1
ATOM 678 C CA . PRO A 1 84 ? -2.326 17.141 -11.57 1 50.91 84 PRO A CA 1
ATOM 679 C C . PRO A 1 84 ? -2.275 17.031 -13.094 1 50.91 84 PRO A C 1
ATOM 681 O O . PRO A 1 84 ? -1.312 17.484 -13.719 1 50.91 84 PRO A O 1
ATOM 684 N N . PRO A 1 85 ? -2.93 16.031 -13.633 1 44.16 85 PRO A N 1
ATOM 685 C CA . PRO A 1 85 ? -2.955 16.234 -15.086 1 44.16 85 PRO A CA 1
ATOM 686 C C . PRO A 1 85 ? -3.105 17.703 -15.484 1 44.16 85 PRO A C 1
ATOM 688 O O . PRO A 1 85 ? -3.674 18.484 -14.727 1 44.16 85 PRO A O 1
ATOM 691 N N . ASP A 1 86 ? -2.094 18.266 -15.938 1 40.12 86 ASP A N 1
ATOM 692 C CA . ASP A 1 86 ? -2.322 19.562 -16.578 1 40.12 86 ASP A CA 1
ATOM 693 C C . ASP A 1 86 ? -3.727 19.641 -17.172 1 40.12 86 ASP A C 1
ATOM 695 O O . ASP A 1 86 ? -4.074 18.859 -18.062 1 40.12 86 ASP A O 1
ATOM 699 N N . GLY A 1 87 ? -4.738 19.844 -16.438 1 37.78 87 GLY A N 1
ATOM 700 C CA . GLY A 1 87 ? -5.91 20.312 -17.156 1 37.78 87 GLY A CA 1
ATOM 701 C C . GLY A 1 87 ? -5.57 21.156 -18.375 1 37.78 87 GLY A C 1
ATOM 702 O O . GLY A 1 87 ? -6.465 21.672 -19.047 1 37.78 87 GLY A O 1
ATOM 703 N N . GLN A 1 88 ? -4.477 21.891 -18.312 1 37.41 88 GLN A N 1
ATOM 704 C CA . GLN A 1 88 ? -4.504 23.016 -19.25 1 37.41 88 GLN A CA 1
ATOM 705 C C . GLN A 1 88 ? -4.535 22.531 -20.688 1 37.41 88 GLN A C 1
ATOM 707 O O . GLN A 1 88 ? -4.543 23.344 -21.625 1 37.41 88 GLN A O 1
ATOM 712 N N . SER A 1 89 ? -3.783 21.406 -21.031 1 38.53 89 SER A N 1
ATOM 713 C CA . SER A 1 89 ? -3.607 21.578 -22.469 1 38.53 89 SER A CA 1
ATOM 714 C C . SER A 1 89 ? -4.93 21.422 -23.219 1 38.53 89 SER A C 1
ATOM 716 O O . SER A 1 89 ? -5.301 20.312 -23.609 1 38.53 89 SER A O 1
ATOM 718 N N . ASN A 1 90 ? -5.922 22.031 -22.75 1 33.12 90 ASN A N 1
ATOM 719 C CA . ASN A 1 90 ? -7.043 22.203 -23.656 1 33.12 90 ASN A CA 1
ATOM 720 C C . ASN A 1 90 ? -6.566 22.578 -25.062 1 33.12 90 ASN A C 1
ATOM 722 O O . ASN A 1 90 ? -5.559 23.266 -25.219 1 33.12 90 ASN A O 1
ATOM 726 N N . VAL A 1 91 ? -7.227 22.031 -26.188 1 31.95 91 VAL A N 1
ATOM 727 C CA . VAL A 1 91 ? -7.223 22.375 -27.609 1 31.95 91 VAL A CA 1
ATOM 728 C C . VAL A 1 91 ? -7.383 23.891 -27.766 1 31.95 91 VAL A C 1
ATOM 730 O O . VAL A 1 91 ? -8.375 24.469 -27.328 1 31.95 91 VAL A O 1
ATOM 733 N N . ILE A 1 92 ? -6.379 24.75 -27.484 1 22.53 92 ILE A N 1
ATOM 734 C CA . ILE A 1 92 ? -6.559 25.922 -28.328 1 22.53 92 ILE A CA 1
ATOM 735 C C . ILE A 1 92 ? -6.582 25.516 -29.797 1 22.53 92 ILE A C 1
ATOM 737 O O . ILE A 1 92 ? -5.773 24.688 -30.234 1 22.53 92 ILE A O 1
ATOM 741 N N . MET B 1 1 ? -13.406 11.633 15.328 1 78.06 1 MET B N 1
ATOM 742 C CA . MET B 1 1 ? -13.664 10.445 14.516 1 78.06 1 MET B CA 1
ATOM 743 C C . MET B 1 1 ? -12.445 10.102 13.664 1 78.06 1 MET B C 1
ATOM 745 O O . MET B 1 1 ? -11.953 10.938 12.914 1 78.06 1 MET B O 1
ATOM 749 N N . THR B 1 2 ? -11.719 9.031 13.867 1 91.5 2 THR B N 1
ATOM 750 C CA . THR B 1 2 ? -10.453 8.734 13.203 1 91.5 2 THR B CA 1
ATOM 751 C C . THR B 1 2 ? -10.672 7.867 11.977 1 91.5 2 THR B C 1
ATOM 753 O O . THR B 1 2 ? -11.758 7.312 11.781 1 91.5 2 THR B O 1
ATOM 756 N N . MET B 1 3 ? -9.867 8.047 11.039 1 94.75 3 MET B N 1
ATOM 757 C CA . MET B 1 3 ? -9.875 7.207 9.844 1 94.75 3 MET B CA 1
ATOM 758 C C . MET B 1 3 ? -8.586 6.391 9.75 1 94.75 3 MET B C 1
ATOM 760 O O . MET B 1 3 ? -7.578 6.738 10.359 1 94.75 3 MET B O 1
ATOM 764 N N . ARG B 1 4 ? -8.766 5.305 9.023 1 96 4 ARG B N 1
ATOM 765 C CA . ARG B 1 4 ? -7.602 4.449 8.789 1 96 4 ARG B CA 1
ATOM 766 C C . ARG B 1 4 ? -7.051 4.648 7.383 1 96 4 ARG B C 1
ATOM 768 O O . ARG B 1 4 ? -7.809 4.707 6.414 1 96 4 ARG B O 1
ATOM 775 N N . LEU B 1 5 ? -5.684 4.746 7.34 1 97.62 5 LEU B N 1
ATOM 776 C CA . LEU B 1 5 ? -5.004 4.941 6.062 1 97.62 5 LEU B CA 1
ATOM 777 C C . LEU B 1 5 ? -3.869 3.932 5.891 1 97.62 5 LEU B C 1
ATOM 779 O O . LEU B 1 5 ? -3.223 3.549 6.867 1 97.62 5 LEU B O 1
ATOM 783 N N . ALA B 1 6 ? -3.688 3.455 4.73 1 97.25 6 ALA B N 1
ATOM 784 C CA . ALA B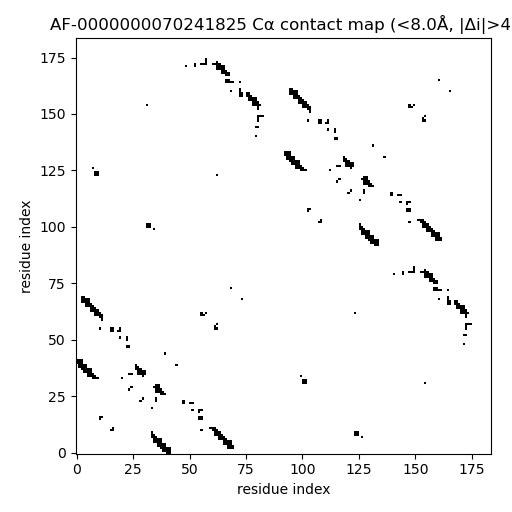 1 6 ? -2.428 2.852 4.305 1 97.25 6 ALA B CA 1
ATOM 785 C C . ALA B 1 6 ? -1.64 3.801 3.406 1 97.25 6 ALA B C 1
ATOM 787 O O . ALA B 1 6 ? -2.145 4.25 2.375 1 97.25 6 ALA B O 1
ATOM 788 N N . VAL B 1 7 ? -0.428 4.152 3.787 1 97.31 7 VAL B N 1
ATOM 789 C CA . VAL B 1 7 ? 0.391 5.105 3.047 1 97.31 7 VAL B CA 1
ATOM 790 C C . VAL B 1 7 ? 1.593 4.387 2.436 1 97.31 7 VAL B C 1
ATOM 792 O O . VAL B 1 7 ? 2.42 3.824 3.156 1 97.31 7 VAL B O 1
ATOM 795 N N . ALA B 1 8 ? 1.625 4.336 1.147 1 96.5 8 ALA B N 1
ATOM 796 C CA . ALA B 1 8 ? 2.771 3.814 0.407 1 96.5 8 ALA B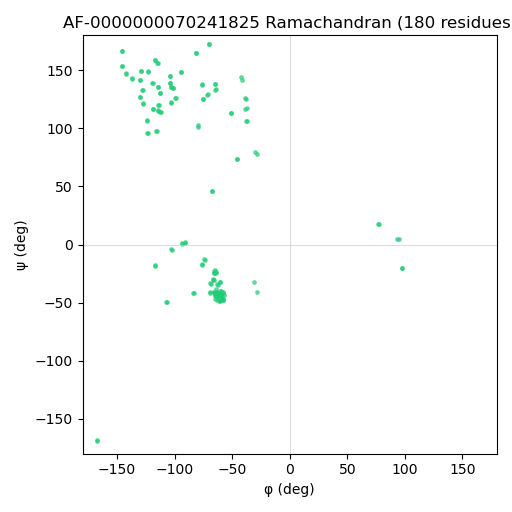 CA 1
ATOM 797 C C . ALA B 1 8 ? 3.594 4.949 -0.198 1 96.5 8 ALA B C 1
ATOM 799 O O . ALA B 1 8 ? 3.037 5.926 -0.709 1 96.5 8 ALA B O 1
ATOM 800 N N . TYR B 1 9 ? 4.934 4.859 -0.146 1 96.06 9 TYR B N 1
ATOM 801 C CA . TYR B 1 9 ? 5.75 5.938 -0.696 1 96.06 9 TYR B CA 1
ATOM 802 C C . TYR B 1 9 ? 6.922 5.379 -1.495 1 96.06 9 TYR B C 1
ATOM 804 O O . TYR B 1 9 ? 7.465 4.324 -1.162 1 96.06 9 TYR B O 1
ATOM 812 N N . ASP B 1 10 ? 7.207 6.035 -2.535 1 93.81 10 ASP B N 1
ATOM 813 C CA . ASP B 1 10 ? 8.352 5.793 -3.41 1 93.81 10 ASP B CA 1
ATOM 814 C C . ASP B 1 10 ? 9.219 7.039 -3.533 1 93.81 10 ASP B C 1
ATOM 816 O O . ASP B 1 10 ? 8.906 7.953 -4.301 1 93.81 10 ASP B O 1
ATOM 820 N N . VAL B 1 11 ? 10.227 7.047 -2.725 1 95.19 11 VAL B N 1
ATOM 821 C CA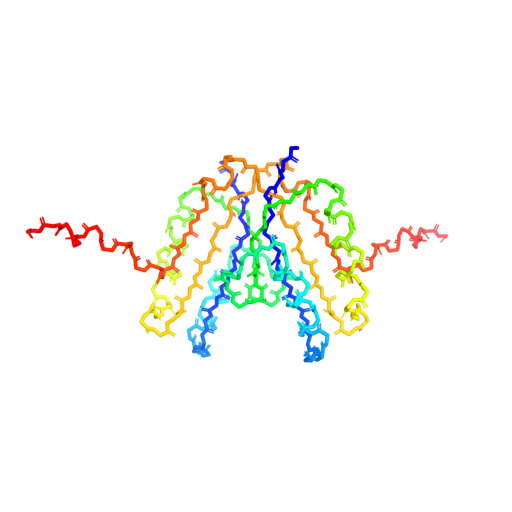 . VAL B 1 11 ? 11.109 8.203 -2.627 1 95.19 11 VAL B CA 1
ATOM 822 C C . VAL B 1 11 ? 12.562 7.762 -2.818 1 95.19 11 VAL B C 1
ATOM 824 O O . VAL B 1 11 ? 13.078 6.957 -2.043 1 95.19 11 VAL B O 1
ATOM 827 N N . SER B 1 12 ? 13.25 8.289 -3.797 1 91.69 12 SER B N 1
ATOM 828 C CA . SER B 1 12 ? 14.57 7.805 -4.188 1 91.69 12 SER B CA 1
ATOM 829 C C . SER B 1 12 ? 15.664 8.406 -3.311 1 91.69 12 SER B C 1
ATOM 831 O O . SER B 1 12 ? 16.609 7.711 -2.924 1 91.69 12 SER B O 1
ATOM 833 N N . ASP B 1 13 ? 15.492 9.75 -3.037 1 95.88 13 ASP B N 1
ATOM 834 C CA . ASP B 1 13 ? 16.516 10.438 -2.258 1 95.88 13 ASP B CA 1
ATOM 835 C C . ASP B 1 13 ? 16.484 10.008 -0.793 1 95.88 13 ASP B C 1
ATOM 837 O O . ASP B 1 13 ? 15.43 10.094 -0.145 1 95.88 13 ASP B O 1
ATOM 841 N N . ASP B 1 14 ? 17.609 9.617 -0.219 1 95.75 14 ASP B N 1
ATOM 842 C CA . ASP B 1 14 ? 17.672 9.07 1.131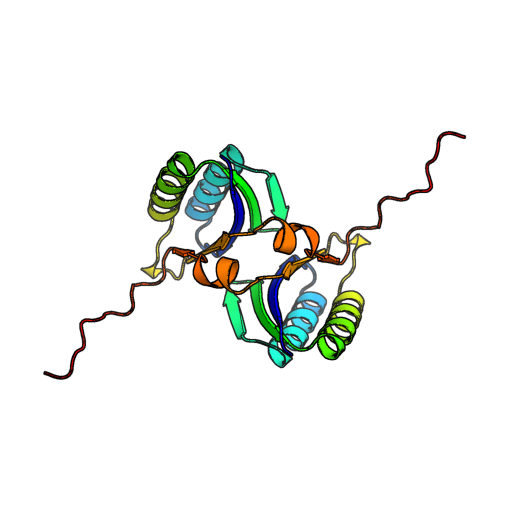 1 95.75 14 ASP B CA 1
ATOM 843 C C . ASP B 1 14 ? 17.219 10.094 2.168 1 95.75 14 ASP B C 1
ATOM 845 O O . ASP B 1 14 ? 16.5 9.75 3.109 1 95.75 14 ASP B O 1
ATOM 849 N N . THR B 1 15 ? 17.688 11.289 2.006 1 97.31 15 THR B N 1
ATOM 850 C CA . THR B 1 15 ? 17.312 12.336 2.953 1 97.31 15 THR B CA 1
ATOM 851 C C . THR B 1 15 ? 15.805 12.555 2.959 1 97.31 15 THR B C 1
ATOM 853 O O . THR B 1 15 ? 15.18 12.57 4.023 1 97.31 15 THR B O 1
ATOM 856 N N . ASN B 1 16 ? 15.25 12.672 1.737 1 97.12 16 ASN B N 1
ATOM 857 C CA . ASN B 1 16 ? 13.805 12.836 1.614 1 97.12 16 ASN B CA 1
ATOM 858 C C . ASN B 1 16 ? 13.055 11.633 2.182 1 97.12 16 ASN B C 1
ATOM 860 O O . ASN B 1 16 ? 12.062 11.797 2.896 1 97.12 16 ASN B O 1
ATOM 864 N N . ARG B 1 17 ? 13.539 10.492 1.855 1 96.44 17 ARG B N 1
ATOM 865 C CA . ARG B 1 17 ? 12.914 9.266 2.336 1 96.44 17 ARG B CA 1
ATOM 866 C C . ARG B 1 17 ? 12.906 9.219 3.859 1 96.44 17 ARG B C 1
ATOM 868 O O . ARG B 1 17 ? 11.914 8.812 4.469 1 96.44 17 ARG B O 1
ATOM 875 N N . ARG B 1 18 ? 13.984 9.648 4.484 1 96.62 18 ARG B N 1
ATOM 876 C CA . ARG B 1 18 ? 14.078 9.68 5.941 1 96.62 18 ARG B CA 1
ATOM 877 C C . ARG B 1 18 ? 13.062 10.656 6.531 1 96.62 18 ARG B C 1
ATOM 879 O O . ARG B 1 18 ? 12.438 10.367 7.555 1 96.62 18 ARG B O 1
ATOM 886 N N . HIS B 1 19 ? 12.914 11.75 5.914 1 97.69 19 HIS B N 1
ATOM 887 C CA . HIS B 1 19 ? 11.945 12.734 6.383 1 97.69 19 HIS B CA 1
ATOM 888 C C . HIS B 1 19 ? 10.523 12.195 6.297 1 97.69 19 HIS B C 1
ATOM 890 O O . HIS B 1 19 ? 9.727 12.367 7.223 1 97.69 19 HIS B O 1
ATOM 896 N N . VAL B 1 20 ? 10.234 11.539 5.195 1 97.38 20 VAL B N 1
ATOM 897 C CA . VAL B 1 20 ? 8.922 10.93 5.031 1 97.38 20 VAL B CA 1
ATOM 898 C C . VAL B 1 20 ? 8.695 9.883 6.121 1 97.38 20 VAL B C 1
ATOM 900 O O . VAL B 1 20 ? 7.66 9.883 6.789 1 97.38 20 VAL B O 1
ATOM 903 N N . TYR B 1 21 ? 9.664 9.055 6.371 1 96.69 21 TYR B N 1
ATOM 904 C CA . TYR B 1 21 ? 9.602 8.008 7.387 1 96.69 21 TYR B CA 1
ATOM 905 C C . TYR B 1 21 ? 9.328 8.602 8.766 1 96.69 21 TYR B C 1
ATOM 907 O O . TYR B 1 21 ? 8.414 8.164 9.469 1 96.69 21 TYR B O 1
ATOM 915 N N . ARG B 1 22 ? 10.047 9.602 9.062 1 96.75 22 ARG B N 1
ATOM 916 C CA . ARG B 1 22 ? 9.906 10.211 10.383 1 96.75 22 ARG B CA 1
ATOM 917 C C . ARG B 1 22 ? 8.531 10.852 10.547 1 96.75 22 ARG B C 1
ATOM 919 O O . ARG B 1 22 ? 7.938 10.781 11.625 1 96.75 22 ARG B O 1
ATOM 926 N N . THR B 1 23 ? 8.141 11.445 9.555 1 97.38 23 THR B N 1
ATOM 927 C CA . THR B 1 23 ? 6.82 12.062 9.594 1 97.38 23 THR B CA 1
ATOM 928 C C . THR B 1 23 ? 5.734 11.016 9.828 1 97.38 23 THR B C 1
ATOM 930 O O . THR B 1 23 ? 4.875 11.188 10.695 1 97.38 23 THR B O 1
ATOM 933 N N . LEU B 1 24 ? 5.777 9.922 9.062 1 97.12 24 LEU B N 1
ATOM 934 C CA . LEU B 1 24 ? 4.762 8.883 9.164 1 97.12 24 LEU B CA 1
ATOM 935 C C . LEU B 1 24 ? 4.836 8.18 10.516 1 97.12 24 LEU B C 1
ATOM 937 O O . LEU B 1 24 ? 3.811 7.785 11.07 1 97.12 24 LEU B O 1
ATOM 941 N N . GLN B 1 25 ? 5.988 8.109 11.047 1 94.75 25 GLN B N 1
ATOM 942 C CA . GLN B 1 25 ? 6.199 7.441 12.328 1 94.75 25 GLN B CA 1
ATOM 943 C C . GLN B 1 25 ? 5.453 8.156 13.453 1 94.75 25 GLN B C 1
ATOM 945 O O . GLN B 1 25 ? 5.082 7.535 14.445 1 94.75 25 GLN B O 1
ATOM 950 N N . ARG B 1 26 ? 5.18 9.344 13.281 1 94.88 26 ARG B N 1
ATOM 951 C CA . ARG B 1 26 ? 4.48 10.133 14.289 1 94.88 26 ARG B CA 1
ATOM 952 C C . ARG B 1 26 ? 2.992 9.797 14.312 1 94.88 26 ARG B C 1
ATOM 954 O O . ARG B 1 26 ? 2.287 10.133 15.266 1 94.88 26 ARG B O 1
ATOM 961 N N . TYR B 1 27 ? 2.502 9.164 13.25 1 92.94 27 TYR B N 1
ATOM 962 C CA . TYR B 1 27 ? 1.058 9 13.117 1 92.94 27 TYR B CA 1
ATOM 963 C C . TYR B 1 27 ? 0.673 7.523 13.141 1 92.94 27 TYR B C 1
ATOM 965 O O . TYR B 1 27 ? -0.498 7.184 13.328 1 92.94 27 TYR B O 1
ATOM 973 N N . GLY B 1 28 ? 1.587 6.656 12.898 1 91.62 28 GLY B N 1
ATOM 974 C CA . GLY B 1 28 ? 1.182 5.262 12.781 1 91.62 28 GLY B CA 1
ATOM 975 C C . GLY B 1 28 ? 2.352 4.297 12.797 1 91.62 28 GLY B C 1
ATOM 976 O O . GLY B 1 28 ? 3.459 4.664 13.195 1 91.62 28 GLY B O 1
ATOM 977 N N . ALA B 1 29 ? 2.109 3.141 12.484 1 88.44 29 ALA B N 1
ATOM 978 C CA . ALA B 1 29 ? 3.074 2.049 12.586 1 88.44 29 ALA B CA 1
ATOM 979 C C . ALA B 1 29 ? 3.625 1.675 11.211 1 88.44 29 ALA B C 1
ATOM 981 O O . ALA B 1 29 ? 2.891 1.674 10.219 1 88.44 29 ALA B O 1
ATOM 982 N N . TRP B 1 30 ? 4.906 1.307 11.289 1 84.44 30 TRP B N 1
ATOM 983 C CA . TRP B 1 30 ? 5.59 0.757 10.117 1 84.44 30 TRP B CA 1
ATOM 984 C C . TRP B 1 30 ? 5.16 -0.685 9.867 1 84.44 30 TRP B C 1
ATOM 986 O O . TRP B 1 30 ? 5.152 -1.506 10.789 1 84.44 30 TRP B O 1
ATOM 996 N N . ARG B 1 31 ? 4.691 -0.932 8.656 1 83.75 31 ARG B N 1
ATOM 997 C CA . ARG B 1 31 ? 4.184 -2.264 8.344 1 83.75 31 ARG B CA 1
ATOM 998 C C . ARG B 1 31 ? 5.148 -3.023 7.441 1 83.75 31 ARG B C 1
ATOM 1000 O O . ARG B 1 31 ? 5.426 -4.203 7.676 1 83.75 31 ARG B O 1
ATOM 1007 N N . GLN B 1 32 ? 5.578 -2.381 6.379 1 88.31 32 GLN B N 1
ATOM 1008 C CA . GLN B 1 32 ? 6.516 -2.936 5.406 1 88.31 32 GLN B CA 1
ATOM 1009 C C . GLN B 1 32 ? 7.43 -1.85 4.844 1 88.31 32 GLN B C 1
ATOM 1011 O O . GLN B 1 32 ? 7.191 -0.659 5.059 1 88.31 32 GLN B O 1
ATOM 1016 N N . TYR B 1 33 ? 8.414 -2.305 4.211 1 86.88 33 TYR B N 1
ATOM 1017 C CA . TYR B 1 33 ? 9.281 -1.305 3.607 1 86.88 33 TYR B CA 1
ATOM 1018 C C . TYR B 1 33 ? 8.477 -0.314 2.773 1 86.88 33 TYR B C 1
ATOM 1020 O O . TYR B 1 33 ? 7.781 -0.706 1.835 1 86.88 33 TYR B O 1
ATOM 1028 N N . SER B 1 34 ? 8.406 0.938 3.189 1 89.81 34 SER B N 1
ATOM 1029 C CA . SER B 1 34 ? 7.824 2.098 2.523 1 89.81 34 SER B CA 1
ATOM 1030 C C . SER B 1 34 ? 6.301 2.084 2.623 1 89.81 34 SER B C 1
ATOM 1032 O O . SER B 1 34 ? 5.613 2.627 1.757 1 89.81 34 SER B O 1
ATOM 1034 N N . VAL B 1 35 ? 5.781 1.307 3.541 1 95 35 VAL B N 1
ATOM 1035 C CA . VAL B 1 35 ? 4.34 1.337 3.777 1 95 35 VAL B CA 1
ATOM 1036 C C . VAL B 1 35 ? 4.066 1.546 5.266 1 95 35 VAL B C 1
ATOM 1038 O O . VAL B 1 35 ? 4.652 0.871 6.113 1 95 35 VAL B O 1
ATOM 1041 N N . PHE B 1 36 ? 3.16 2.475 5.566 1 96.56 36 PHE B N 1
ATOM 1042 C CA . PHE B 1 36 ? 2.688 2.725 6.922 1 96.56 36 PHE B CA 1
ATOM 1043 C C . PHE B 1 36 ? 1.172 2.578 7.004 1 96.56 36 PHE B C 1
ATOM 1045 O O . PHE B 1 36 ? 0.466 2.826 6.023 1 96.56 36 PHE B O 1
ATOM 1052 N N . GLU B 1 37 ? 0.708 2.164 8.109 1 96.19 37 GLU B N 1
ATOM 1053 C CA . GLU B 1 37 ? -0.713 2.23 8.43 1 96.19 37 GLU B CA 1
ATOM 1054 C C . GLU B 1 37 ? -0.97 3.186 9.594 1 96.19 37 GLU B C 1
ATOM 1056 O O . GLU B 1 37 ? -0.272 3.139 10.609 1 96.19 37 GLU B O 1
ATOM 1061 N N . LEU B 1 38 ? -2.025 4.012 9.375 1 96.25 38 LEU B N 1
ATOM 1062 C CA . LEU B 1 38 ? -2.295 5.086 10.328 1 96.25 38 LEU B CA 1
ATOM 1063 C C . LEU B 1 38 ? -3.754 5.062 10.766 1 96.25 38 LEU B C 1
ATOM 1065 O O . LEU B 1 38 ? -4.629 4.609 10.023 1 96.25 38 LEU B O 1
ATOM 1069 N N . GLU B 1 39 ? -3.926 5.488 11.969 1 94.94 39 GLU B N 1
ATOM 1070 C CA . GLU B 1 39 ? -5.215 5.945 12.477 1 94.94 39 GLU B CA 1
ATOM 1071 C C . GLU B 1 39 ? -5.18 7.438 12.805 1 94.94 39 GLU B C 1
ATOM 1073 O O . GLU B 1 39 ? -4.477 7.859 13.727 1 94.94 39 GLU B O 1
ATOM 1078 N N . ILE B 1 40 ? -5.98 8.211 12.062 1 96.06 40 ILE B N 1
ATOM 1079 C CA . ILE B 1 40 ? -5.73 9.648 12.086 1 96.06 40 ILE B CA 1
ATOM 1080 C C . ILE B 1 40 ? -7.051 10.406 11.961 1 96.06 40 ILE B C 1
ATOM 1082 O O . ILE B 1 40 ? -8 9.898 11.352 1 96.06 40 ILE B O 1
ATOM 1086 N N . SER B 1 41 ? -7.09 11.625 12.492 1 96.06 41 SER B N 1
ATOM 1087 C CA . SER B 1 41 ? -8.242 12.508 12.32 1 96.06 41 SER B CA 1
ATOM 1088 C C . SER B 1 41 ? -8.203 13.227 10.977 1 96.06 41 SER B C 1
ATOM 1090 O O . SER B 1 41 ? -7.152 13.273 10.328 1 96.06 41 SER B O 1
ATOM 1092 N N . LYS B 1 42 ? -9.289 13.766 10.609 1 94.06 42 LYS B N 1
ATOM 1093 C CA . LYS B 1 42 ? -9.352 14.531 9.359 1 94.06 42 LYS B CA 1
ATOM 1094 C C . LYS B 1 42 ? -8.406 15.727 9.398 1 94.06 42 LYS B C 1
ATOM 1096 O O . LYS B 1 42 ? -7.719 16.016 8.414 1 94.06 42 LYS B O 1
ATOM 1101 N N . THR B 1 43 ? -8.414 16.438 10.516 1 94.94 43 THR B N 1
ATOM 1102 C CA . THR B 1 43 ? -7.551 17.594 10.672 1 94.94 43 THR B CA 1
ATOM 1103 C C . THR B 1 43 ? -6.078 17.203 10.578 1 94.94 43 THR B C 1
ATOM 1105 O O . THR B 1 43 ? -5.301 17.844 9.875 1 94.94 43 THR B O 1
ATOM 1108 N N . ASP B 1 44 ? -5.73 16.125 11.211 1 95.94 44 ASP B N 1
ATOM 1109 C CA . ASP B 1 44 ? -4.348 15.656 11.203 1 95.94 44 ASP B CA 1
ATOM 1110 C C . ASP B 1 44 ? -3.945 15.156 9.82 1 95.94 44 ASP B C 1
ATOM 1112 O O . ASP B 1 44 ? -2.785 15.273 9.422 1 95.94 44 ASP B O 1
ATOM 1116 N N . ARG B 1 45 ? -4.844 14.609 9.109 1 96.44 45 ARG B N 1
ATOM 1117 C CA . ARG B 1 45 ? -4.562 14.117 7.766 1 96.44 45 ARG B CA 1
ATOM 1118 C C . ARG B 1 45 ? -4.109 15.25 6.855 1 96.44 45 ARG B C 1
ATOM 1120 O O . ARG B 1 45 ? -3.16 15.086 6.082 1 96.44 45 ARG B O 1
ATOM 1127 N N . VAL B 1 46 ? -4.824 16.406 6.922 1 95.5 46 VAL B N 1
ATOM 1128 C CA . VAL B 1 46 ? -4.477 17.547 6.09 1 95.5 46 VAL B CA 1
ATOM 1129 C C . VAL B 1 46 ? -3.049 18 6.391 1 95.5 46 VAL B C 1
ATOM 1131 O O . VAL B 1 46 ? -2.262 18.234 5.473 1 95.5 46 VAL B O 1
ATOM 1134 N N . GLU B 1 47 ? -2.764 18.031 7.68 1 96.44 47 GLU B N 1
ATOM 1135 C CA . GLU B 1 47 ? -1.422 18.422 8.102 1 96.44 47 GLU B CA 1
ATOM 1136 C C . GLU B 1 47 ? -0.378 17.422 7.637 1 96.44 47 GLU B C 1
ATOM 1138 O O . GLU B 1 47 ? 0.69 17.797 7.156 1 96.44 47 GLU B O 1
ATOM 1143 N N . LEU B 1 48 ? -0.684 16.172 7.801 1 97.19 48 LEU B N 1
ATOM 1144 C CA . LEU B 1 48 ? 0.207 15.094 7.375 1 97.19 48 LEU B CA 1
ATOM 1145 C C . LEU B 1 48 ? 0.508 15.195 5.883 1 97.19 48 LEU B C 1
ATOM 1147 O O . LEU B 1 48 ? 1.671 15.133 5.473 1 97.19 48 LEU B O 1
ATOM 1151 N N . GLU B 1 49 ? -0.525 15.375 5.098 1 96.81 49 GLU B N 1
ATOM 1152 C CA . GLU B 1 49 ? -0.358 15.445 3.65 1 96.81 49 GLU B CA 1
ATOM 1153 C C . GLU B 1 49 ? 0.524 16.625 3.252 1 96.81 49 GLU B C 1
ATOM 1155 O O . GLU B 1 49 ? 1.381 16.5 2.375 1 96.81 49 GLU B O 1
ATOM 1160 N N . ALA B 1 50 ? 0.288 17.75 3.906 1 96.69 50 ALA B N 1
ATOM 1161 C CA . ALA B 1 50 ? 1.093 18.938 3.621 1 96.69 50 ALA B CA 1
ATOM 1162 C C . ALA B 1 50 ? 2.562 18.688 3.955 1 96.69 50 ALA B C 1
ATOM 1164 O O . ALA B 1 50 ? 3.449 19.078 3.188 1 96.69 50 ALA B O 1
ATOM 1165 N N . GLU B 1 51 ? 2.74 18.078 5.07 1 97.25 51 GLU B N 1
ATOM 1166 C CA . GLU B 1 51 ? 4.109 17.797 5.488 1 97.25 51 GLU B CA 1
ATOM 1167 C C . GLU B 1 51 ? 4.785 16.812 4.531 1 97.25 51 GLU B C 1
ATOM 1169 O O . GLU B 1 51 ? 5.93 17.016 4.125 1 97.25 51 GLU B O 1
ATOM 1174 N N . LEU B 1 52 ? 4.109 15.727 4.176 1 97.5 52 LEU B N 1
ATOM 1175 C CA . LEU B 1 52 ? 4.66 14.734 3.254 1 97.5 52 LEU B CA 1
ATOM 1176 C C . LEU B 1 52 ? 5.016 15.383 1.918 1 97.5 52 LEU B C 1
ATOM 1178 O O . LEU B 1 52 ? 6.074 15.102 1.349 1 97.5 52 LEU B O 1
ATOM 1182 N N . GLU B 1 53 ? 4.152 16.25 1.468 1 96.31 53 GLU B N 1
ATOM 1183 C CA . GLU B 1 53 ? 4.367 16.922 0.194 1 96.31 53 GLU B CA 1
ATOM 1184 C C . GLU B 1 53 ? 5.641 17.781 0.228 1 96.31 53 GLU B C 1
ATOM 1186 O O . GLU B 1 53 ? 6.355 17.859 -0.77 1 96.31 53 GLU B O 1
ATOM 1191 N N . SER B 1 54 ? 5.891 18.328 1.346 1 97.12 54 SER B N 1
ATOM 1192 C CA . SER B 1 54 ? 7.047 19.203 1.477 1 97.12 54 SER B CA 1
ATOM 1193 C C . SER B 1 54 ? 8.344 18.406 1.492 1 97.12 54 SER B C 1
ATOM 1195 O O . SER B 1 54 ? 9.43 18.984 1.333 1 97.12 54 SER B O 1
ATOM 1197 N N . HIS B 1 55 ? 8.258 17.078 1.66 1 97.5 55 HIS B N 1
ATOM 1198 C CA . HIS B 1 55 ? 9.453 16.266 1.835 1 97.5 55 HIS B CA 1
ATOM 1199 C C . HIS B 1 55 ? 9.82 15.531 0.547 1 97.5 55 HIS B C 1
ATOM 1201 O O . HIS B 1 55 ? 10.859 14.867 0.476 1 97.5 55 HIS B O 1
ATOM 1207 N N . ILE B 1 56 ? 8.984 15.648 -0.471 1 96.62 56 ILE B N 1
ATOM 1208 C CA . ILE B 1 56 ? 9.25 14.852 -1.663 1 96.62 56 ILE B CA 1
ATOM 1209 C C . ILE B 1 56 ? 9.531 15.781 -2.848 1 96.62 56 ILE B C 1
ATOM 1211 O O . ILE B 1 56 ? 9.195 16.969 -2.809 1 96.62 56 ILE B O 1
ATOM 1215 N N . ASP B 1 57 ? 10.195 15.266 -3.865 1 95.56 57 ASP B N 1
ATOM 1216 C CA . ASP B 1 57 ? 10.469 15.945 -5.129 1 95.56 57 ASP B CA 1
ATOM 1217 C C . ASP B 1 57 ? 9.773 15.242 -6.293 1 95.56 57 ASP B C 1
ATOM 1219 O O . ASP B 1 57 ? 10.328 14.312 -6.883 1 95.56 57 ASP B O 1
ATOM 1223 N N . PRO B 1 58 ? 8.625 15.773 -6.668 1 93.25 58 PRO B N 1
ATOM 1224 C CA . PRO B 1 58 ? 7.883 15.125 -7.75 1 93.25 58 PRO B CA 1
ATOM 1225 C C . PRO B 1 58 ? 8.672 15.078 -9.062 1 93.25 58 PRO B C 1
ATOM 1227 O O . PRO B 1 58 ? 8.5 14.156 -9.859 1 93.25 58 PRO B O 1
ATOM 1230 N N . SER B 1 59 ? 9.438 16.047 -9.242 1 93.81 59 SER B N 1
ATOM 1231 C CA . SER B 1 59 ? 10.219 16.109 -10.469 1 93.81 59 SER B CA 1
ATOM 1232 C C . SER B 1 59 ? 11.242 14.969 -10.523 1 93.81 59 SER B C 1
ATOM 1234 O O . SER B 1 59 ? 11.688 14.578 -11.609 1 93.81 59 SER B O 1
ATOM 1236 N N . ALA B 1 60 ? 11.617 14.406 -9.398 1 93.69 60 ALA B N 1
ATOM 1237 C CA . ALA B 1 60 ? 12.547 13.289 -9.312 1 93.69 60 ALA B CA 1
ATOM 1238 C C . ALA B 1 60 ? 11.805 11.953 -9.344 1 93.69 60 ALA B C 1
ATOM 1240 O O . ALA B 1 60 ? 12.414 10.891 -9.227 1 93.69 60 ALA B O 1
ATOM 1241 N N . GLY B 1 61 ? 10.484 12.023 -9.492 1 91.25 61 GLY B N 1
ATOM 1242 C CA . GLY B 1 61 ? 9.695 10.805 -9.57 1 91.25 61 GLY B CA 1
ATOM 1243 C C . GLY B 1 61 ? 9.148 10.359 -8.227 1 91.25 61 GLY B C 1
ATOM 1244 O O . GLY B 1 61 ? 8.555 9.281 -8.117 1 91.25 61 GLY B O 1
ATOM 1245 N N . ASP B 1 62 ? 9.359 11.164 -7.156 1 94.56 62 ASP B N 1
ATOM 1246 C CA . ASP B 1 62 ? 8.844 10.828 -5.836 1 94.56 62 ASP B CA 1
ATOM 1247 C C . ASP B 1 62 ? 7.312 10.828 -5.828 1 94.56 62 ASP B C 1
ATOM 1249 O O . ASP B 1 62 ? 6.688 11.75 -6.359 1 94.56 62 ASP B O 1
ATOM 1253 N N . ARG B 1 63 ? 6.789 9.797 -5.254 1 94.62 63 ARG B N 1
ATOM 1254 C CA . ARG B 1 63 ? 5.336 9.695 -5.152 1 94.62 63 ARG B CA 1
ATOM 1255 C C . ARG B 1 63 ? 4.918 9.094 -3.814 1 94.62 63 ARG B C 1
ATOM 1257 O O . ARG B 1 63 ? 5.645 8.281 -3.24 1 94.62 63 ARG B O 1
ATOM 1264 N N . ILE B 1 64 ? 3.781 9.562 -3.348 1 96.56 64 ILE B N 1
ATOM 1265 C CA . ILE B 1 64 ? 3.146 9 -2.158 1 96.56 64 ILE B CA 1
ATOM 1266 C C . ILE B 1 64 ? 1.677 8.703 -2.451 1 96.56 64 ILE B C 1
ATOM 1268 O O . ILE B 1 64 ? 0.952 9.555 -2.961 1 96.56 64 ILE B O 1
ATOM 1272 N N . ARG B 1 65 ? 1.312 7.5 -2.189 1 96 65 ARG B N 1
ATOM 1273 C CA . ARG B 1 65 ? -0.075 7.09 -2.385 1 96 65 ARG B CA 1
ATOM 1274 C C . ARG B 1 65 ? -0.751 6.793 -1.05 1 96 65 ARG B C 1
ATOM 1276 O O . ARG B 1 65 ? -0.218 6.043 -0.231 1 96 65 ARG B O 1
ATOM 1283 N N . ILE B 1 66 ? -1.931 7.379 -0.871 1 97.19 66 ILE B N 1
ATOM 1284 C CA . ILE B 1 66 ? -2.652 7.227 0.388 1 97.19 66 ILE B CA 1
ATOM 1285 C C . ILE B 1 66 ? -3.996 6.547 0.134 1 97.19 66 ILE B C 1
ATOM 1287 O O . ILE B 1 66 ? -4.863 7.109 -0.54 1 97.19 66 ILE B O 1
ATOM 1291 N N . TYR B 1 67 ? -4.145 5.375 0.709 1 97.19 67 TYR B N 1
ATOM 1292 C CA . TYR B 1 67 ? -5.395 4.629 0.595 1 97.19 67 TYR B CA 1
ATOM 1293 C C . TYR B 1 67 ? -6.254 4.812 1.839 1 97.19 67 TYR B C 1
ATOM 1295 O O . TYR B 1 67 ? -5.789 4.598 2.961 1 97.19 67 TYR B O 1
ATOM 1303 N N . ARG B 1 68 ? -7.445 5.215 1.612 1 97.19 68 ARG B N 1
ATOM 1304 C CA . ARG B 1 68 ? -8.422 5.148 2.695 1 97.19 68 ARG B CA 1
ATOM 1305 C C . ARG B 1 68 ? -8.914 3.721 2.904 1 97.19 68 ARG B C 1
ATOM 1307 O O . ARG B 1 68 ? -9.172 3.002 1.938 1 97.19 68 ARG B O 1
ATOM 1314 N N . LEU B 1 69 ? -9.031 3.314 4.133 1 97.25 69 LEU B N 1
ATOM 1315 C CA . LEU B 1 69 ? -9.531 1.981 4.453 1 97.25 69 LEU B CA 1
ATOM 1316 C C . LEU B 1 69 ? -10.742 2.061 5.375 1 97.25 69 LEU B C 1
ATOM 1318 O O . LEU B 1 69 ? -10.609 2.373 6.559 1 97.25 69 LEU B O 1
ATOM 1322 N N . CYS B 1 70 ? -11.906 1.789 4.824 1 96.5 70 CYS B N 1
ATOM 1323 C CA . CYS B 1 70 ? -13.055 1.648 5.711 1 96.5 70 CYS B CA 1
ATOM 1324 C C . CYS B 1 70 ? -12.953 0.369 6.535 1 96.5 70 CYS B C 1
ATOM 1326 O O . CYS B 1 70 ? -12.055 -0.445 6.32 1 96.5 70 CYS B O 1
ATOM 1328 N N . SER B 1 71 ? -13.883 0.253 7.465 1 95.56 71 SER B N 1
ATOM 1329 C CA . SER B 1 71 ? -13.828 -0.893 8.367 1 95.56 71 SER B CA 1
ATOM 1330 C C . SER B 1 71 ? -13.883 -2.207 7.594 1 95.56 71 SER B C 1
ATOM 1332 O O . SER B 1 71 ? -13.125 -3.135 7.887 1 95.56 71 SER B O 1
ATOM 1334 N N . ALA B 1 72 ? -14.711 -2.273 6.645 1 95.75 72 ALA B N 1
ATOM 1335 C CA . ALA B 1 72 ? -14.852 -3.494 5.855 1 95.75 72 ALA B CA 1
ATOM 1336 C C . ALA B 1 72 ? -13.578 -3.799 5.074 1 95.75 72 ALA B C 1
ATOM 1338 O O . ALA B 1 72 ? -13.141 -4.949 5.016 1 95.75 72 ALA B O 1
ATOM 1339 N N . CYS B 1 73 ? -13.008 -2.816 4.52 1 96.44 73 CYS B N 1
ATOM 1340 C CA . CYS B 1 73 ? -11.797 -2.99 3.73 1 96.44 73 CYS B CA 1
ATOM 1341 C C . CYS B 1 73 ? -10.617 -3.367 4.617 1 96.44 73 CYS B C 1
ATOM 1343 O O . CYS B 1 73 ? -9.805 -4.211 4.246 1 96.44 73 CYS B O 1
ATOM 1345 N N . GLN B 1 74 ? -10.539 -2.738 5.727 1 94.69 74 GLN B N 1
ATOM 1346 C CA . GLN B 1 74 ? -9.492 -3.088 6.68 1 94.69 74 GLN B CA 1
ATOM 1347 C C . GLN B 1 74 ? -9.602 -4.547 7.105 1 94.69 74 GLN B C 1
ATOM 1349 O O . GLN B 1 74 ? -8.594 -5.254 7.188 1 94.69 74 GLN B O 1
ATOM 1354 N N . ASP B 1 75 ? -10.844 -4.992 7.371 1 94.62 75 ASP B N 1
ATOM 1355 C CA . ASP B 1 75 ? -11.086 -6.355 7.828 1 94.62 75 ASP B CA 1
ATOM 1356 C C . ASP B 1 75 ? -10.734 -7.371 6.742 1 94.62 75 ASP B C 1
ATOM 1358 O O . ASP B 1 75 ? -10.391 -8.516 7.043 1 94.62 75 ASP B O 1
ATOM 1362 N N . ALA B 1 76 ? -10.773 -6.914 5.531 1 94.88 76 ALA B N 1
ATOM 1363 C CA . ALA B 1 76 ? -10.555 -7.809 4.395 1 94.88 76 ALA B CA 1
ATOM 1364 C C . ALA B 1 76 ? -9.094 -7.809 3.971 1 94.88 76 ALA B C 1
ATOM 1366 O O . ALA B 1 76 ? -8.727 -8.453 2.988 1 94.88 76 ALA B O 1
ATOM 1367 N N . THR B 1 77 ? -8.273 -7.047 4.672 1 94.5 77 THR B N 1
ATOM 1368 C CA . THR B 1 77 ? -6.848 -7.016 4.375 1 94.5 77 THR B CA 1
ATOM 1369 C C . THR B 1 77 ? -6.211 -8.375 4.645 1 94.5 77 THR B C 1
ATOM 1371 O O . THR B 1 77 ? -6.512 -9.016 5.656 1 94.5 77 THR B O 1
ATOM 1374 N N . THR B 1 78 ? -5.328 -8.781 3.738 1 95.12 78 THR B N 1
ATOM 1375 C CA . THR B 1 78 ? -4.637 -10.062 3.854 1 95.12 78 THR B CA 1
ATOM 1376 C C . THR B 1 78 ? -3.127 -9.852 3.941 1 95.12 78 THR B C 1
ATOM 1378 O O . THR B 1 78 ? -2.566 -9.023 3.221 1 95.12 78 THR B O 1
ATOM 1381 N N . ASP B 1 79 ? -2.525 -10.625 4.805 1 93.56 79 ASP B N 1
ATOM 1382 C CA . ASP B 1 79 ? -1.071 -10.633 4.934 1 93.56 79 ASP B CA 1
ATOM 1383 C C . ASP B 1 79 ? -0.493 -11.984 4.508 1 93.56 79 ASP B C 1
ATOM 1385 O O . ASP B 1 79 ? -0.858 -13.023 5.062 1 93.56 79 ASP B O 1
ATOM 1389 N N . ILE B 1 80 ? 0.322 -11.914 3.539 1 94.69 80 ILE B N 1
ATOM 1390 C CA . ILE B 1 80 ? 1.03 -13.117 3.111 1 94.69 80 ILE B CA 1
ATOM 1391 C C . ILE B 1 80 ? 2.455 -13.102 3.66 1 94.69 80 ILE B C 1
ATOM 1393 O O . ILE B 1 80 ? 3.168 -12.102 3.525 1 94.69 80 ILE B O 1
ATOM 1397 N N . GLY B 1 81 ? 2.973 -14.227 4.219 1 89.75 81 GLY B N 1
ATOM 1398 C CA . GLY B 1 81 ? 4.312 -14.32 4.773 1 89.75 81 GLY B CA 1
ATOM 1399 C C . GLY B 1 81 ? 4.348 -14.148 6.281 1 89.75 81 GLY B C 1
ATOM 1400 O O . GLY B 1 81 ? 5.398 -14.32 6.906 1 89.75 81 GLY B O 1
ATOM 1401 N N . ASN B 1 82 ? 3.297 -13.523 6.934 1 75.12 82 ASN B N 1
ATOM 1402 C CA . ASN B 1 82 ? 3.287 -13.438 8.391 1 75.12 82 ASN B CA 1
ATOM 1403 C C . ASN B 1 82 ? 2.822 -14.742 9.031 1 75.12 82 ASN B C 1
ATOM 1405 O O . ASN B 1 82 ? 1.963 -15.438 8.477 1 75.12 82 ASN B O 1
ATOM 1409 N N . ASP B 1 83 ? 3.77 -15.469 9.484 1 58.56 83 ASP B N 1
ATOM 1410 C CA . ASP B 1 83 ? 3.402 -16.688 10.203 1 58.56 83 ASP B CA 1
ATOM 1411 C C . ASP B 1 83 ? 2.145 -16.469 11.039 1 58.56 83 ASP B C 1
ATOM 1413 O O . ASP B 1 83 ? 2.002 -15.43 11.695 1 58.56 83 ASP B O 1
ATOM 1417 N N . PRO B 1 84 ? 1.065 -17.25 10.672 1 52.78 84 PRO B N 1
ATOM 1418 C CA . PRO B 1 84 ? -0.054 -17.125 11.609 1 52.78 84 PRO B CA 1
ATOM 1419 C C . PRO B 1 84 ? 0.401 -17.047 13.07 1 52.78 84 PRO B C 1
ATOM 1421 O O . PRO B 1 84 ? 1.48 -17.531 13.414 1 52.78 84 PRO B O 1
ATOM 1424 N N . PRO B 1 85 ? -0.027 -16.016 13.789 1 44.28 85 PRO B N 1
ATOM 1425 C CA . PRO B 1 85 ? 0.331 -16.25 15.188 1 44.28 85 PRO B CA 1
ATOM 1426 C C . PRO B 1 85 ? 0.192 -17.703 15.602 1 44.28 85 PRO B C 1
ATOM 1428 O O . PRO B 1 85 ? -0.639 -18.438 15.047 1 44.28 85 PRO B O 1
ATOM 1431 N N . ASP B 1 86 ? 1.259 -18.344 15.758 1 41.25 86 ASP B N 1
ATOM 1432 C CA . ASP B 1 86 ? 1.107 -19.609 16.453 1 41.25 86 ASP B CA 1
ATOM 1433 C C . ASP B 1 86 ? -0.045 -19.562 17.453 1 41.25 86 ASP B C 1
ATOM 1435 O O . ASP B 1 86 ? -0.038 -18.734 18.375 1 41.25 86 ASP B O 1
ATOM 1439 N N . GLY B 1 87 ? -1.267 -19.703 17.047 1 38.19 87 GLY B N 1
ATOM 1440 C CA . GLY B 1 87 ? -2.234 -20.031 18.078 1 38.19 87 GLY B CA 1
ATOM 1441 C C . GLY B 1 87 ? -1.634 -20.797 19.234 1 38.19 87 GLY B C 1
ATOM 1442 O O . GLY B 1 87 ? -2.328 -21.125 20.203 1 38.19 87 GLY B O 1
ATOM 1443 N N . GLN B 1 88 ? -0.735 -21.75 18.875 1 38.88 88 GLN B N 1
ATOM 1444 C CA . GLN B 1 88 ? -0.616 -22.859 19.844 1 38.88 88 GLN B CA 1
ATOM 1445 C C . GLN B 1 88 ? -0.017 -22.375 21.156 1 38.88 88 GLN B C 1
ATOM 1447 O O . GLN B 1 88 ? 0.241 -23.172 22.062 1 38.88 88 GLN B O 1
ATOM 1452 N N . SER B 1 89 ? 0.872 -21.297 21.141 1 38.94 89 SER B N 1
ATOM 1453 C CA . SER B 1 89 ? 1.482 -21.422 22.453 1 38.94 89 SER B CA 1
ATOM 1454 C C . SER B 1 89 ? 0.471 -21.125 23.562 1 38.94 89 SER B C 1
ATOM 1456 O O . SER B 1 89 ? 0.282 -19.969 23.953 1 38.94 89 SER B O 1
ATOM 1458 N N . ASN B 1 90 ? -0.681 -21.688 23.453 1 33.62 90 ASN B N 1
ATOM 1459 C CA . ASN B 1 90 ? -1.487 -21.734 24.656 1 33.62 90 ASN B CA 1
ATOM 1460 C C . ASN B 1 90 ? -0.644 -22.094 25.875 1 33.62 90 ASN B C 1
ATOM 1462 O O . ASN B 1 90 ? 0.319 -22.859 25.766 1 33.62 90 ASN B O 1
ATOM 1466 N N . VAL B 1 91 ? -0.947 -21.5 27.125 1 33.44 91 VAL B N 1
ATOM 1467 C CA . VAL B 1 91 ? -0.554 -21.781 28.5 1 33.44 91 VAL B CA 1
ATOM 1468 C C . VAL B 1 91 ? -0.67 -23.281 28.781 1 33.44 91 VAL B C 1
ATOM 1470 O O . VAL B 1 91 ? -1.75 -23.859 28.641 1 33.44 91 VAL B O 1
ATOM 1473 N N . ILE B 1 92 ? 0.22 -24.125 28.281 1 23.34 92 ILE B N 1
ATOM 1474 C CA . ILE B 1 92 ? 0.24 -25.281 29.188 1 23.34 92 ILE B CA 1
ATOM 1475 C C . ILE B 1 92 ? 0.602 -24.828 30.594 1 23.34 92 ILE B C 1
ATOM 1477 O O . ILE B 1 92 ? 1.513 -24.031 30.781 1 23.34 92 ILE B O 1
#

pLDDT: mean 88.57, std 17.69, range [22.53, 97.69]